Protein AF-A0A0B4G032-F1 (afdb_monomer)

Radius of gyration: 23.99 Å; Cα contacts (8 Å, |Δi|>4): 199; chains: 1; bounding box: 41×70×70 Å

pLDDT: mean 85.37, std 17.45, range [33.66, 98.62]

Nearest PDB structures (foldseek):
  6yxh-assembly1_A  TM=8.061E-01  e=1.469E-07  Homo sapiens
  8k12-assembly1_B  TM=4.268E-01  e=3.923E-01  Homo sapiens
  2rld-assembly1_E  TM=4.613E-01  e=2.415E+00  Bacteroides thetaiotaomicron VPI-5482
  8f6r-assembly1_A  TM=4.259E-01  e=5.542E+00  synthetic construct

Foldseek 3Di:
DDDDDDPPPPDDVVVVVVVVPPVLDQAPLHDAPAQWDFPAQAQPPHSQFGRPVQLVVLVVLLVVLVVCVVPHDDDPLSPQQSVLSNQLSVLRSQCRRRNYHVSVLSNLLSLLSNLLSLLLCLVCPVHDPVVSVVSNVVSVVVSVVLSVCCVVVVDPVSSVVVSVVSVVSSLVSVLVCLVVPPPDPVVSVVVNVVSVVVVVVVVDGDIDGDD

InterPro domains:
  IPR008901 Alkaline ceramidase [PF05875] (30-203)
  IPR008901 Alkaline ceramidase [PTHR46187] (23-203)

Solvent-accessible surface area (backbone atoms only — not comparable to full-atom values): 11740 Å² total; per-residue (Å²): 137,84,87,80,82,79,79,76,77,80,73,54,70,70,57,56,59,55,71,70,51,70,71,74,61,73,54,65,74,51,77,71,60,30,76,59,41,67,88,65,64,73,38,72,89,38,43,75,29,29,25,57,66,60,20,55,56,22,43,49,38,29,54,52,17,52,51,49,64,75,75,42,82,92,40,73,77,52,49,54,52,29,53,25,36,26,47,28,12,51,26,36,21,51,12,33,27,42,35,32,43,72,33,41,54,44,19,60,50,28,51,49,68,34,45,50,62,52,38,46,52,64,74,35,59,98,51,55,69,69,55,41,51,51,50,45,54,52,51,50,53,50,49,53,53,53,52,51,49,29,72,73,66,72,41,62,66,59,51,55,52,54,52,51,50,48,52,50,52,41,52,58,47,50,66,63,44,44,76,78,74,38,84,52,68,65,61,38,50,52,52,51,51,52,54,49,53,58,55,60,60,69,78,66,74,78,80,42,75,43,133

Secondary structure (DSSP, 8-state):
------------HHHHHHHS----PPPSS-S--SSEE-SSPTTSSBTTBSSHHHHHHHHHHHHHHHHHHHHS---HHHHHHHHHHHHHHHHHHHHHHH--HHHHHHHHHHHHHHHHHHHHHHHSTT--HHHHHHHHHHHHHHHHHHHHHHHHHT-HHHHHHHHHHHHHHHHHHHHHHHHHH---HHHHHHHHHHHHHHHHHHT----EE--

Structure (mmCIF, N/CA/C/O backbone):
data_AF-A0A0B4G032-F1
#
_entry.id   AF-A0A0B4G032-F1
#
loop_
_atom_site.group_PDB
_atom_site.id
_atom_site.type_symbol
_atom_site.label_atom_id
_atom_site.label_alt_id
_atom_site.label_comp_id
_atom_site.label_asym_id
_atom_site.label_entity_id
_atom_site.label_seq_id
_atom_site.pdbx_PDB_ins_code
_atom_site.Cartn_x
_atom_site.Cartn_y
_atom_site.Cartn_z
_atom_site.occupancy
_atom_site.B_iso_or_equiv
_atom_site.auth_seq_id
_atom_site.auth_comp_id
_atom_site.auth_asym_id
_atom_site.auth_atom_id
_atom_site.pdbx_PDB_model_num
ATOM 1 N N . MET A 1 1 ? 17.870 55.997 -42.911 1.00 35.22 1 MET A N 1
ATOM 2 C CA . MET A 1 1 ? 18.150 55.330 -41.622 1.00 35.22 1 MET A CA 1
ATOM 3 C C . MET A 1 1 ? 17.707 53.868 -41.698 1.00 35.22 1 MET A C 1
ATOM 5 O O . MET A 1 1 ? 16.531 53.618 -41.901 1.00 35.22 1 MET A O 1
ATOM 9 N N . LEU A 1 2 ? 18.689 52.961 -41.604 1.00 33.66 2 LEU A N 1
ATOM 10 C CA . LEU A 1 2 ? 18.664 51.544 -41.184 1.00 33.66 2 LEU A CA 1
ATOM 11 C C . LEU A 1 2 ? 17.697 50.524 -41.837 1.00 33.66 2 LEU A C 1
ATOM 13 O O . LEU A 1 2 ? 16.593 50.276 -41.367 1.00 33.66 2 LEU A O 1
ATOM 17 N N . ARG A 1 3 ? 18.232 49.791 -42.831 1.00 34.97 3 ARG A N 1
ATOM 18 C CA . ARG A 1 3 ? 17.862 48.397 -43.149 1.00 34.97 3 ARG A CA 1
ATOM 19 C C . ARG A 1 3 ? 18.433 47.472 -42.066 1.00 34.97 3 ARG A C 1
ATOM 21 O O . ARG A 1 3 ? 19.649 47.370 -41.939 1.00 34.97 3 ARG A O 1
ATOM 28 N N . LEU A 1 4 ? 17.579 46.766 -41.329 1.00 36.25 4 LEU A N 1
ATOM 29 C CA . LEU A 1 4 ? 17.981 45.666 -40.447 1.00 36.25 4 LEU A CA 1
ATOM 30 C C . LEU A 1 4 ? 17.999 44.357 -41.250 1.00 36.25 4 LEU A C 1
ATOM 32 O O . LEU A 1 4 ? 16.956 43.785 -41.565 1.00 36.25 4 LEU A O 1
ATOM 36 N N . HIS A 1 5 ? 19.199 43.892 -41.602 1.00 38.59 5 HIS A N 1
ATOM 37 C CA . HIS A 1 5 ? 19.422 42.549 -42.133 1.00 38.59 5 HIS A CA 1
ATOM 38 C C . HIS A 1 5 ? 19.152 41.523 -41.023 1.00 38.59 5 HIS A C 1
ATOM 40 O O . HIS A 1 5 ? 19.935 41.375 -40.088 1.00 38.59 5 HIS A O 1
ATOM 46 N N . ARG A 1 6 ? 18.040 40.789 -41.127 1.00 41.72 6 ARG A N 1
ATOM 47 C CA . ARG A 1 6 ? 17.837 39.557 -40.358 1.00 41.72 6 ARG A CA 1
ATOM 48 C C . ARG A 1 6 ? 18.750 38.491 -40.963 1.00 41.72 6 ARG A C 1
ATOM 50 O O . ARG A 1 6 ? 18.413 37.888 -41.979 1.00 41.72 6 ARG A O 1
ATOM 57 N N . HIS A 1 7 ? 19.912 38.275 -40.354 1.00 36.16 7 HIS A N 1
ATOM 58 C CA . HIS A 1 7 ? 20.686 37.057 -40.566 1.00 36.16 7 HIS A CA 1
ATOM 59 C C . HIS A 1 7 ? 19.817 35.873 -40.124 1.00 36.16 7 HIS A C 1
ATOM 61 O O . HIS A 1 7 ? 19.704 35.578 -38.936 1.00 36.16 7 HIS A O 1
ATOM 67 N N . GLN A 1 8 ? 19.169 35.198 -41.074 1.00 40.81 8 GLN A N 1
ATOM 68 C CA . GLN A 1 8 ? 18.758 33.821 -40.846 1.00 40.81 8 GLN A CA 1
ATOM 69 C C . GLN A 1 8 ? 20.032 32.988 -40.798 1.00 40.81 8 GLN A C 1
ATOM 71 O O . GLN A 1 8 ? 20.631 32.668 -41.824 1.00 40.81 8 GLN A O 1
ATOM 76 N N . ILE A 1 9 ? 20.465 32.671 -39.583 1.00 42.19 9 ILE A N 1
ATOM 77 C CA . ILE A 1 9 ? 21.414 31.593 -39.347 1.00 42.19 9 ILE A CA 1
ATOM 78 C C . ILE A 1 9 ? 20.714 30.326 -39.851 1.00 42.19 9 ILE A C 1
ATOM 80 O O . ILE A 1 9 ? 19.807 29.810 -39.199 1.00 42.19 9 ILE A O 1
ATOM 84 N N . ARG A 1 10 ? 21.082 29.856 -41.050 1.00 43.66 10 ARG A N 1
ATOM 85 C CA . ARG A 1 10 ? 20.773 28.493 -41.499 1.00 43.66 10 ARG A CA 1
ATOM 86 C C . ARG A 1 10 ? 21.493 27.551 -40.544 1.00 43.66 10 ARG A C 1
ATOM 88 O O . ARG A 1 10 ? 22.667 27.245 -40.731 1.00 43.66 10 ARG A O 1
ATOM 95 N N . LEU A 1 11 ? 20.802 27.141 -39.487 1.00 48.47 11 LEU A N 1
ATOM 96 C CA . LEU A 1 11 ? 21.247 26.039 -38.652 1.00 48.47 11 LEU A CA 1
ATOM 97 C C . LEU A 1 11 ? 21.266 24.782 -39.525 1.00 48.47 11 LEU A C 1
ATOM 99 O O . LEU A 1 11 ? 20.288 24.451 -40.194 1.00 48.47 11 LEU A O 1
ATOM 103 N N . ASN A 1 12 ? 22.425 24.134 -39.562 1.00 41.34 12 ASN A N 1
ATOM 104 C CA . ASN A 1 12 ? 22.662 22.904 -40.300 1.00 41.34 12 ASN A CA 1
ATOM 105 C C . ASN A 1 12 ? 21.672 21.825 -39.802 1.00 41.34 12 ASN A C 1
ATOM 107 O O . ASN A 1 12 ? 21.627 21.594 -38.590 1.00 41.34 12 ASN A O 1
ATOM 111 N N . PRO A 1 13 ? 20.884 21.150 -40.662 1.00 53.31 13 PRO A N 1
ATOM 112 C CA . PRO A 1 13 ? 19.926 20.132 -40.213 1.00 53.31 13 PRO A CA 1
ATOM 113 C C . PRO A 1 13 ? 20.583 18.974 -39.439 1.00 53.31 13 PRO A C 1
ATOM 115 O O . PRO A 1 13 ? 19.953 18.343 -38.595 1.00 53.31 13 PRO A O 1
ATOM 118 N N . SER A 1 14 ? 21.881 18.743 -39.649 1.00 49.84 14 SER A N 1
ATOM 119 C CA . SER A 1 14 ? 22.690 17.792 -38.880 1.00 49.84 14 SER A CA 1
ATOM 120 C C . SER A 1 14 ? 22.934 18.208 -37.421 1.00 49.84 14 SER A C 1
ATOM 122 O O . SER A 1 14 ? 23.085 17.341 -36.567 1.00 49.84 14 SER A O 1
ATOM 124 N N . LEU A 1 15 ? 22.915 19.505 -37.093 1.00 48.62 15 LEU A N 1
ATOM 125 C CA . LEU A 1 15 ? 22.989 19.998 -35.709 1.00 48.62 15 LEU A CA 1
ATOM 126 C C . LEU A 1 15 ? 21.636 19.900 -34.991 1.00 48.62 15 LEU A C 1
ATOM 128 O O . LEU A 1 15 ? 21.606 19.694 -33.780 1.00 48.62 15 LEU A O 1
ATOM 132 N N . HIS A 1 16 ? 20.522 19.977 -35.727 1.00 46.19 16 HIS A N 1
ATOM 133 C CA . HIS A 1 16 ? 19.186 19.758 -35.163 1.00 46.19 16 HIS A CA 1
ATOM 134 C C . HIS A 1 16 ? 18.973 18.282 -34.785 1.00 46.19 16 HIS A C 1
ATOM 136 O O . HIS A 1 16 ? 18.473 17.985 -33.702 1.00 46.19 16 HIS A O 1
ATOM 142 N N . ASN A 1 17 ? 19.482 17.362 -35.610 1.00 45.31 17 ASN A N 1
ATOM 143 C CA . ASN A 1 17 ? 19.452 15.928 -35.314 1.00 45.31 17 ASN A CA 1
ATOM 144 C C . ASN A 1 17 ? 20.413 15.515 -34.184 1.00 45.31 17 ASN A C 1
ATOM 146 O O . ASN A 1 17 ? 20.147 14.530 -33.502 1.00 45.31 17 ASN A O 1
ATOM 150 N N . SER A 1 18 ? 21.492 16.266 -33.941 1.00 47.12 18 SER A N 1
ATOM 151 C CA . SER A 1 18 ? 22.403 16.002 -32.815 1.00 47.12 18 SER A CA 1
ATOM 152 C C . SER A 1 18 ? 21.931 16.613 -31.490 1.00 47.12 18 SER A C 1
ATOM 154 O O . SER A 1 18 ? 22.205 16.044 -30.440 1.00 47.12 18 SER A O 1
ATOM 156 N N . ALA A 1 19 ? 21.187 17.727 -31.510 1.00 44.25 19 ALA A N 1
ATOM 157 C CA . ALA A 1 19 ? 20.655 18.356 -30.293 1.00 44.25 19 ALA A CA 1
ATOM 158 C C . ALA A 1 19 ? 19.386 17.667 -29.749 1.00 44.25 19 ALA A C 1
ATOM 160 O O . ALA A 1 19 ? 19.106 17.756 -28.557 1.00 44.25 19 ALA A O 1
ATOM 161 N N . MET A 1 20 ? 18.642 16.952 -30.601 1.00 43.09 20 MET A N 1
ATOM 162 C CA . MET A 1 20 ? 17.507 16.107 -30.193 1.00 43.09 20 MET A CA 1
ATOM 163 C C . MET A 1 20 ? 17.866 14.629 -30.015 1.00 43.09 20 MET A C 1
ATOM 165 O O . MET A 1 20 ? 17.003 13.823 -29.682 1.00 43.09 20 MET A O 1
ATOM 169 N N . ASN A 1 21 ? 19.140 14.271 -30.171 1.00 43.06 21 ASN A N 1
ATOM 170 C CA . ASN A 1 21 ? 19.658 12.983 -29.738 1.00 43.06 21 ASN A CA 1
ATOM 171 C C . ASN A 1 21 ? 20.303 13.140 -28.356 1.00 43.06 21 ASN A C 1
ATOM 173 O O . ASN A 1 21 ? 21.459 12.777 -28.144 1.00 43.06 21 ASN A O 1
ATOM 177 N N . VAL A 1 22 ? 19.543 13.666 -27.382 1.00 51.84 22 VAL A N 1
ATOM 178 C CA . VAL A 1 22 ? 19.726 13.171 -26.014 1.00 51.84 22 VAL A CA 1
ATOM 179 C C . VAL A 1 22 ? 19.357 11.709 -26.132 1.00 51.84 22 VAL A C 1
ATOM 181 O O . VAL A 1 22 ? 18.182 11.356 -26.188 1.00 51.84 22 VAL A O 1
ATOM 184 N N . GLN A 1 23 ? 20.375 10.886 -26.332 1.00 51.81 23 GLN A N 1
ATOM 185 C CA . GLN A 1 23 ? 20.264 9.461 -26.528 1.00 51.81 23 GLN A CA 1
ATOM 186 C C . GLN A 1 23 ? 19.626 8.920 -25.248 1.00 51.81 23 GLN A C 1
ATOM 188 O O . GLN A 1 23 ? 20.340 8.631 -24.289 1.00 51.81 23 GLN A O 1
ATOM 193 N N . ARG A 1 24 ? 18.280 8.891 -25.178 1.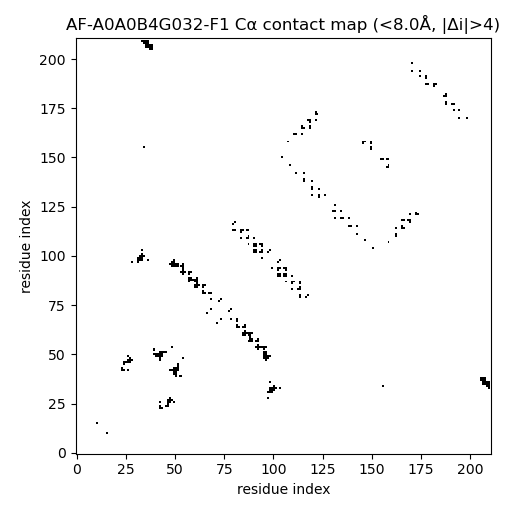00 63.09 24 ARG A N 1
ATOM 194 C CA . ARG A 1 24 ? 17.539 8.311 -24.053 1.00 63.09 24 ARG A CA 1
ATOM 195 C C . ARG A 1 24 ? 18.091 6.910 -23.940 1.00 63.09 24 ARG A C 1
ATOM 197 O O . ARG A 1 24 ? 17.910 6.086 -24.840 1.00 63.09 24 ARG A O 1
ATOM 204 N N . ALA A 1 25 ? 18.892 6.702 -22.903 1.00 70.06 25 ALA A N 1
ATOM 205 C CA . ALA A 1 25 ? 19.606 5.461 -22.728 1.00 70.06 25 ALA A CA 1
ATOM 206 C C . ALA A 1 25 ? 18.577 4.333 -22.786 1.00 70.06 25 ALA A C 1
ATOM 208 O O . ALA A 1 25 ? 17.523 4.421 -22.157 1.00 70.06 25 ALA A O 1
ATOM 209 N N . LYS A 1 26 ? 18.860 3.302 -23.589 1.00 87.31 26 LYS A N 1
ATOM 210 C CA . LYS A 1 26 ? 17.914 2.208 -23.821 1.00 87.31 26 LYS A CA 1
ATOM 211 C C . LYS A 1 26 ? 17.393 1.679 -22.470 1.00 87.31 26 LYS A C 1
ATOM 213 O O . LYS A 1 26 ? 18.238 1.272 -21.655 1.00 87.31 26 LYS A O 1
ATOM 218 N N . PRO A 1 27 ? 16.063 1.644 -22.248 1.00 92.00 27 PRO A N 1
ATOM 219 C CA . PRO A 1 27 ? 15.459 1.134 -21.020 1.00 92.00 27 PRO A CA 1
ATOM 220 C C . PRO A 1 27 ? 16.061 -0.206 -20.608 1.00 92.00 27 PRO A C 1
ATOM 222 O O . PRO A 1 27 ? 16.141 -1.121 -21.432 1.00 92.00 27 PRO A O 1
ATOM 225 N N . PHE A 1 28 ? 16.514 -0.327 -19.358 1.00 95.06 28 PHE A N 1
ATOM 226 C CA . PHE A 1 28 ? 17.103 -1.573 -18.864 1.00 95.06 28 PHE A CA 1
ATOM 227 C C . PHE A 1 28 ? 16.067 -2.701 -18.812 1.00 95.06 28 PHE A C 1
ATOM 229 O O . PHE A 1 28 ? 16.343 -3.801 -19.282 1.00 95.06 28 PHE A O 1
ATOM 236 N N . TRP A 1 29 ? 14.854 -2.409 -18.333 1.00 94.12 29 TRP A N 1
ATOM 237 C CA . TRP A 1 29 ? 13.768 -3.389 -18.236 1.00 94.12 29 TRP A CA 1
ATOM 238 C C . TRP A 1 29 ? 12.973 -3.548 -19.540 1.00 94.12 29 TRP A C 1
ATOM 240 O O . TRP A 1 29 ? 12.026 -4.326 -19.593 1.00 94.12 29 TRP A O 1
ATOM 250 N N . GLY A 1 30 ? 13.342 -2.844 -20.612 1.00 92.38 30 GLY A N 1
ATOM 251 C CA . GLY A 1 30 ? 12.579 -2.810 -21.862 1.00 92.38 30 GLY A CA 1
ATOM 252 C C . GLY A 1 30 ? 11.327 -1.930 -21.780 1.00 92.38 30 GLY A C 1
ATOM 253 O O . GLY A 1 30 ? 11.184 -1.129 -20.859 1.00 92.38 30 GLY A O 1
ATOM 254 N N . ALA A 1 31 ? 10.433 -2.068 -22.762 1.00 90.69 31 ALA A N 1
ATOM 255 C CA . ALA A 1 31 ? 9.201 -1.279 -22.837 1.00 90.69 31 ALA A CA 1
ATOM 256 C C . ALA A 1 31 ? 8.246 -1.600 -21.667 1.00 90.69 31 ALA A C 1
ATOM 258 O O . ALA A 1 31 ? 8.189 -2.769 -21.267 1.00 90.69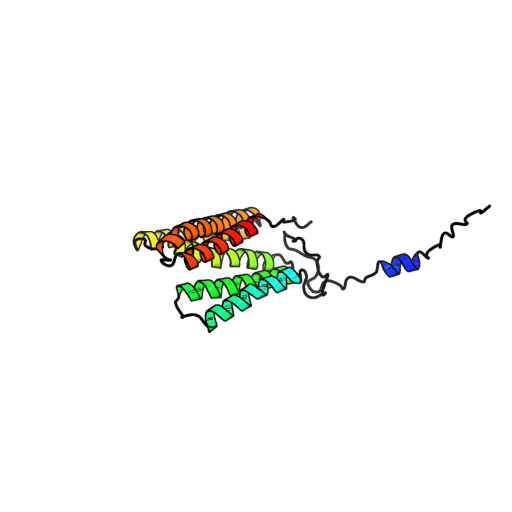 31 ALA A O 1
ATOM 259 N N . PRO A 1 32 ? 7.515 -0.616 -21.114 1.00 91.12 32 PRO A N 1
ATOM 260 C CA . PRO A 1 32 ? 6.477 -0.858 -20.114 1.00 91.12 32 PRO A CA 1
ATOM 261 C C . PRO A 1 32 ? 5.457 -1.897 -20.589 1.00 91.12 32 PRO A C 1
ATOM 263 O O . PRO A 1 32 ? 5.136 -1.963 -21.774 1.00 91.12 32 PRO A O 1
ATOM 266 N N . THR A 1 33 ? 4.978 -2.726 -19.665 1.00 91.69 33 THR A N 1
ATOM 267 C CA . THR A 1 33 ? 3.871 -3.669 -19.915 1.00 91.69 33 THR A CA 1
ATOM 268 C C . THR A 1 33 ? 2.762 -3.555 -18.872 1.00 91.69 33 THR A C 1
ATOM 270 O O . THR A 1 33 ? 1.863 -4.387 -18.855 1.00 91.69 33 THR A O 1
ATOM 273 N N . SER A 1 34 ? 2.855 -2.585 -17.961 1.00 88.19 34 SER A N 1
ATOM 274 C CA . SER A 1 34 ? 1.804 -2.259 -17.002 1.00 88.19 34 SER A CA 1
ATOM 275 C C . SER A 1 34 ? 0.628 -1.559 -17.679 1.00 88.19 34 SER A C 1
ATOM 277 O O . SER A 1 34 ? 0.801 -0.831 -18.655 1.00 88.19 34 SER A O 1
ATOM 279 N N . ASN A 1 35 ? -0.562 -1.731 -17.109 1.00 80.94 35 ASN A N 1
ATOM 280 C CA . ASN A 1 35 ? -1.797 -1.101 -17.590 1.00 80.94 35 ASN A CA 1
ATOM 281 C C . ASN A 1 35 ? -1.870 0.393 -17.213 1.00 80.94 35 ASN A C 1
ATOM 283 O O . ASN A 1 35 ? -2.699 1.148 -17.728 1.00 80.94 35 ASN A O 1
ATOM 287 N N . LEU A 1 36 ? -0.992 0.832 -16.309 1.00 78.12 36 LEU A N 1
ATOM 288 C CA . LEU A 1 36 ? -0.906 2.203 -15.829 1.00 78.12 36 LEU A CA 1
ATOM 289 C C . LEU A 1 36 ? 0.492 2.772 -16.018 1.00 78.12 36 LEU A C 1
ATOM 291 O O . LEU A 1 36 ? 1.497 2.064 -15.908 1.00 78.12 36 LEU A O 1
ATOM 295 N N . ASN A 1 37 ? 0.522 4.080 -16.252 1.00 77.88 37 ASN A N 1
ATOM 296 C CA . ASN A 1 37 ? 1.715 4.899 -16.137 1.00 77.88 37 ASN A CA 1
ATOM 297 C C . ASN A 1 37 ? 1.353 6.169 -15.345 1.00 77.88 37 ASN A C 1
ATOM 299 O O . ASN A 1 37 ? 0.270 6.737 -15.532 1.00 77.88 37 ASN A O 1
ATOM 303 N N . PHE A 1 38 ? 2.208 6.581 -14.410 1.00 75.75 38 PHE A N 1
ATOM 304 C CA . PHE A 1 38 ? 1.946 7.761 -13.597 1.00 75.75 38 PHE A CA 1
ATOM 305 C C . PHE A 1 38 ? 2.409 9.025 -14.332 1.00 75.75 38 PHE A C 1
ATOM 307 O O . PHE A 1 38 ? 2.633 9.059 -15.540 1.00 75.75 38 PHE A O 1
ATOM 314 N N . CYS A 1 39 ? 2.430 10.144 -13.611 1.00 80.75 39 CYS A N 1
ATOM 315 C CA . CYS A 1 39 ? 2.819 11.436 -14.165 1.00 80.75 39 CYS A CA 1
ATOM 316 C C . CYS A 1 39 ? 4.341 11.641 -14.233 1.00 80.75 39 CYS A C 1
ATOM 318 O O . CYS A 1 39 ? 4.759 12.695 -14.713 1.00 80.75 39 CYS A O 1
ATOM 320 N N . GLU A 1 40 ? 5.150 10.707 -13.724 1.00 85.62 40 GLU A N 1
ATOM 321 C CA . GLU A 1 40 ? 6.609 10.793 -13.801 1.00 85.62 40 GLU A CA 1
ATOM 322 C C . GLU A 1 40 ? 7.093 10.349 -15.190 1.00 85.62 40 GLU A C 1
ATOM 324 O O . GLU A 1 40 ? 6.462 9.536 -15.852 1.00 85.62 40 GLU A O 1
ATOM 329 N N . GLU A 1 41 ? 8.183 10.939 -15.681 1.00 88.00 41 GLU A N 1
ATOM 330 C CA . GLU A 1 41 ? 8.709 10.623 -17.010 1.00 88.00 41 GLU A CA 1
ATOM 331 C C . GLU A 1 41 ? 9.663 9.414 -16.950 1.00 88.00 41 GLU A C 1
ATOM 333 O O . GLU A 1 41 ? 10.698 9.463 -16.277 1.00 88.00 41 GLU A O 1
ATOM 338 N N . ASP A 1 42 ? 9.336 8.343 -17.683 1.00 92.25 42 ASP A N 1
ATOM 339 C CA . ASP A 1 42 ? 10.094 7.088 -17.683 1.00 92.25 42 ASP A CA 1
ATOM 340 C C . ASP A 1 42 ? 11.586 7.274 -18.035 1.00 92.25 42 ASP A C 1
ATOM 342 O O . ASP A 1 42 ? 11.952 7.829 -19.078 1.00 92.25 42 ASP A O 1
ATOM 346 N N . TYR A 1 43 ? 12.461 6.703 -17.206 1.00 91.62 43 TYR A N 1
ATOM 347 C CA . TYR A 1 43 ? 13.919 6.648 -17.349 1.00 91.62 43 TYR A CA 1
ATOM 348 C C . TYR A 1 43 ? 14.603 8.021 -17.464 1.00 91.62 43 TYR A C 1
ATOM 350 O O . TYR A 1 43 ? 15.716 8.115 -17.991 1.00 91.62 43 TYR A O 1
ATOM 358 N N . LEU A 1 44 ? 13.971 9.084 -16.947 1.00 91.94 44 LEU A N 1
ATOM 359 C CA . LEU A 1 44 ? 14.504 10.451 -16.993 1.00 91.94 44 LEU A CA 1
ATOM 360 C C . LEU A 1 44 ? 15.828 10.602 -16.229 1.00 91.94 44 LEU A C 1
ATOM 362 O O . LEU A 1 44 ? 16.751 11.260 -16.705 1.00 91.94 44 LEU A O 1
ATOM 366 N N . VAL A 1 45 ? 15.926 9.998 -15.040 1.00 93.12 45 VAL A N 1
ATOM 367 C CA . VAL A 1 45 ? 17.098 10.135 -14.153 1.00 93.12 45 VAL A CA 1
ATOM 368 C C . VAL A 1 45 ? 18.159 9.070 -14.440 1.00 93.12 45 VAL A C 1
ATOM 370 O O . VAL A 1 45 ? 19.357 9.345 -14.398 1.00 93.12 45 VAL A O 1
ATOM 373 N N . THR A 1 46 ? 17.742 7.831 -14.705 1.00 93.38 46 THR A N 1
ATOM 374 C CA . THR A 1 46 ? 18.648 6.701 -14.937 1.00 93.38 46 THR A CA 1
ATOM 375 C C . THR A 1 46 ? 17.978 5.622 -15.775 1.00 93.38 46 THR A C 1
ATOM 377 O O . THR A 1 46 ? 16.778 5.402 -15.679 1.00 93.38 46 THR A O 1
ATOM 380 N N . ARG A 1 47 ? 18.766 4.873 -16.555 1.00 93.75 47 ARG A N 1
ATOM 381 C CA . ARG A 1 47 ? 18.257 3.777 -17.395 1.00 93.75 47 ARG A CA 1
ATOM 382 C C . ARG A 1 47 ? 17.784 2.540 -16.623 1.00 93.75 47 ARG A C 1
ATOM 384 O O . ARG A 1 47 ? 17.228 1.641 -17.246 1.00 93.75 47 ARG A O 1
ATOM 391 N N . TYR A 1 48 ? 18.072 2.451 -15.322 1.00 95.88 48 TYR A N 1
ATOM 392 C CA . TYR A 1 48 ? 17.790 1.273 -14.485 1.00 95.88 48 TYR A CA 1
ATOM 393 C C . TYR A 1 48 ? 16.478 1.367 -13.697 1.00 95.88 48 TYR A C 1
ATOM 395 O O . TYR A 1 48 ? 15.972 0.342 -13.247 1.00 95.88 48 TYR A O 1
ATOM 403 N N . ILE A 1 49 ? 15.949 2.578 -13.519 1.00 96.25 49 ILE A N 1
ATOM 404 C CA . ILE A 1 49 ? 14.751 2.863 -12.728 1.00 96.25 49 ILE A CA 1
ATOM 405 C C . ILE A 1 49 ? 13.831 3.688 -13.620 1.00 96.25 49 ILE A C 1
ATOM 407 O O . ILE A 1 49 ? 14.217 4.784 -14.022 1.00 96.25 49 ILE A O 1
ATOM 411 N N . ALA A 1 50 ? 12.661 3.141 -13.953 1.00 94.12 50 ALA A N 1
ATOM 412 C CA . ALA A 1 50 ? 11.711 3.805 -14.836 1.00 94.12 50 ALA A CA 1
ATOM 413 C C . ALA A 1 50 ? 11.166 5.095 -14.200 1.00 94.12 50 ALA A C 1
ATOM 415 O O . ALA A 1 50 ? 11.391 6.168 -14.741 1.00 94.12 50 ALA A O 1
ATOM 416 N N . GLU A 1 51 ? 10.567 5.030 -13.014 1.00 95.00 51 GLU A N 1
ATOM 417 C CA . GLU A 1 51 ? 10.083 6.210 -12.288 1.00 95.00 51 GLU A CA 1
ATOM 418 C C . GLU A 1 51 ? 10.906 6.402 -11.004 1.00 95.00 51 GLU A C 1
ATOM 420 O O . GLU A 1 51 ? 10.721 5.704 -10.000 1.00 95.00 51 GLU A O 1
ATOM 425 N N . PHE A 1 52 ? 11.895 7.297 -11.046 1.00 95.25 52 PHE A N 1
ATOM 426 C CA . PHE A 1 52 ? 12.905 7.447 -9.995 1.00 95.25 52 PHE A CA 1
ATOM 427 C C . PHE A 1 52 ? 12.324 7.984 -8.683 1.00 95.25 52 PHE A C 1
ATOM 429 O O . PHE A 1 52 ? 12.626 7.453 -7.612 1.00 95.25 52 PHE A O 1
ATOM 436 N N . ILE A 1 53 ? 11.488 9.019 -8.751 1.00 95.19 53 ILE A N 1
ATOM 437 C CA . ILE A 1 53 ? 10.873 9.655 -7.585 1.00 95.19 53 ILE A CA 1
ATOM 438 C C . ILE A 1 53 ? 9.813 8.738 -6.971 1.00 95.19 53 ILE A C 1
ATOM 440 O O . ILE A 1 53 ? 9.793 8.577 -5.746 1.00 95.19 53 ILE A O 1
ATOM 444 N N . ASN A 1 54 ? 8.990 8.069 -7.780 1.00 95.25 54 ASN A N 1
ATOM 445 C CA . ASN A 1 54 ? 8.017 7.088 -7.288 1.00 95.25 54 ASN A CA 1
ATOM 446 C C . ASN A 1 54 ? 8.706 5.874 -6.635 1.00 95.25 54 ASN A C 1
ATOM 448 O O . ASN A 1 54 ? 8.313 5.431 -5.552 1.00 95.25 54 ASN A O 1
ATOM 452 N N . THR A 1 55 ? 9.813 5.393 -7.211 1.00 96.69 55 THR A N 1
ATOM 453 C CA . THR A 1 55 ? 10.618 4.318 -6.605 1.00 96.69 55 THR A CA 1
ATOM 454 C C . THR A 1 55 ? 11.228 4.761 -5.272 1.00 96.69 55 THR A C 1
ATOM 456 O O . THR A 1 55 ? 11.106 4.062 -4.264 1.00 96.69 55 THR A O 1
ATOM 459 N N . LEU A 1 56 ? 11.865 5.937 -5.227 1.00 96.81 56 LEU A N 1
ATOM 460 C CA . LEU A 1 56 ? 12.514 6.445 -4.015 1.00 96.81 56 LEU A CA 1
ATOM 461 C C . LEU A 1 56 ? 11.505 6.730 -2.895 1.00 96.81 56 LEU A C 1
ATOM 463 O O . LEU A 1 56 ? 11.756 6.399 -1.736 1.00 96.81 56 LEU A O 1
ATOM 467 N N .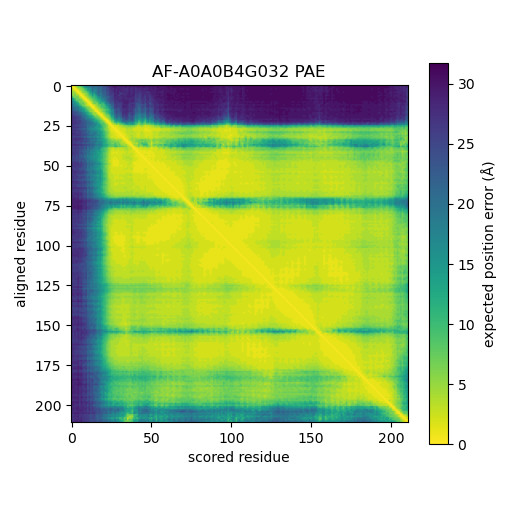 SER A 1 57 ? 10.359 7.321 -3.230 1.00 94.88 57 SER A N 1
ATOM 468 C CA . SER A 1 57 ? 9.296 7.588 -2.258 1.00 94.88 57 SER A CA 1
ATOM 469 C C . SER A 1 57 ? 8.699 6.297 -1.687 1.00 94.88 57 SER A C 1
ATOM 471 O O . SER A 1 57 ? 8.475 6.226 -0.480 1.00 94.88 57 SER A O 1
ATOM 473 N N . SER A 1 58 ? 8.565 5.237 -2.488 1.00 97.00 58 SER A N 1
ATOM 474 C CA . SER A 1 58 ? 8.144 3.909 -2.015 1.00 97.00 58 SER A CA 1
ATOM 475 C C . SER A 1 58 ? 9.120 3.302 -0.995 1.00 97.00 58 SER A C 1
ATOM 477 O O . SER A 1 58 ? 8.708 2.707 0.006 1.00 97.00 58 SER A O 1
ATOM 479 N N . LEU A 1 59 ? 10.431 3.519 -1.169 1.00 97.56 59 LEU A N 1
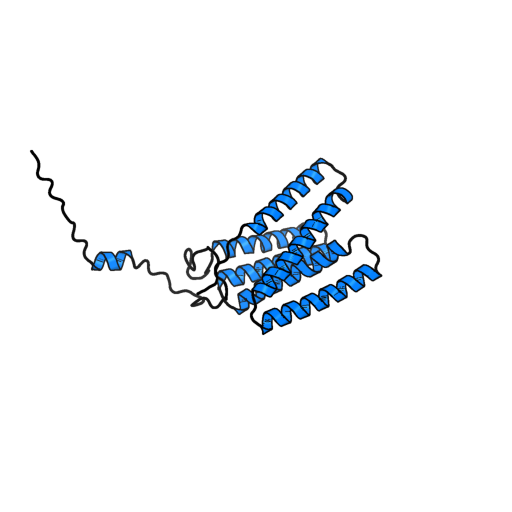ATOM 480 C CA . LEU A 1 59 ? 11.451 3.067 -0.211 1.00 97.56 59 LEU A CA 1
ATOM 481 C C . LEU A 1 59 ? 11.364 3.779 1.151 1.00 97.56 59 LEU A C 1
ATOM 483 O O . LEU A 1 59 ? 11.811 3.225 2.159 1.00 97.56 59 LEU A O 1
ATOM 487 N N . VAL A 1 60 ? 10.732 4.956 1.233 1.00 97.25 60 VAL A N 1
ATOM 488 C CA . VAL A 1 60 ? 10.461 5.618 2.521 1.00 97.25 60 VAL A CA 1
ATOM 489 C C . VAL A 1 60 ? 9.535 4.761 3.389 1.00 97.25 60 VAL A C 1
ATOM 491 O O . VAL A 1 60 ? 9.724 4.698 4.606 1.00 97.25 60 VAL A O 1
ATOM 494 N N . TYR A 1 61 ? 8.579 4.039 2.793 1.00 96.94 61 TYR A N 1
ATOM 495 C CA . TYR A 1 61 ? 7.694 3.125 3.527 1.00 96.94 61 TYR A CA 1
ATOM 496 C C . TYR A 1 61 ? 8.480 1.968 4.146 1.00 96.94 61 TYR A C 1
ATOM 498 O O . TYR A 1 61 ? 8.258 1.614 5.307 1.00 96.94 61 TYR A O 1
ATOM 506 N N . VAL A 1 62 ? 9.453 1.435 3.400 1.00 98.06 62 VAL A N 1
ATOM 507 C CA . VAL A 1 62 ? 10.372 0.391 3.870 1.00 98.06 62 VAL A CA 1
ATOM 508 C C . VAL A 1 62 ? 11.199 0.900 5.047 1.00 98.06 62 VAL A C 1
ATOM 510 O O . VAL A 1 62 ? 11.207 0.277 6.110 1.00 98.06 62 VAL A O 1
ATOM 513 N N . ALA A 1 63 ? 11.840 2.062 4.894 1.00 97.81 63 ALA A N 1
ATOM 514 C CA . ALA A 1 63 ? 12.651 2.667 5.946 1.00 97.81 63 ALA A CA 1
ATOM 515 C C . ALA A 1 63 ? 11.830 2.927 7.221 1.00 97.81 63 ALA A C 1
ATOM 517 O O . ALA A 1 63 ? 12.255 2.565 8.321 1.00 97.81 63 ALA A O 1
ATOM 518 N N . TYR A 1 64 ? 10.624 3.487 7.081 1.00 96.12 64 TYR A N 1
ATOM 519 C CA . TYR A 1 64 ? 9.733 3.746 8.210 1.00 96.12 64 TYR A CA 1
ATOM 520 C C . TYR A 1 64 ? 9.260 2.455 8.891 1.00 96.12 64 TYR A C 1
ATOM 522 O O . TYR A 1 64 ? 9.220 2.376 10.122 1.00 96.12 64 TYR A O 1
ATOM 530 N N . GLY A 1 65 ? 8.941 1.417 8.115 1.00 96.25 65 GLY A N 1
ATOM 531 C CA . GLY A 1 65 ? 8.564 0.112 8.647 1.00 96.25 65 GLY A CA 1
ATOM 532 C C . GLY A 1 65 ? 9.694 -0.554 9.435 1.00 96.25 65 GLY A C 1
ATOM 533 O O . GLY A 1 65 ? 9.470 -1.014 10.556 1.00 96.25 65 GLY A O 1
ATOM 534 N N . ILE A 1 66 ? 10.922 -0.537 8.904 1.00 96.56 66 ILE A N 1
ATOM 535 C CA . ILE A 1 66 ? 12.115 -1.053 9.595 1.00 96.56 66 ILE A CA 1
ATOM 536 C C . ILE A 1 66 ? 12.353 -0.277 10.891 1.00 96.56 66 ILE A C 1
ATOM 538 O O . ILE A 1 66 ? 12.527 -0.882 11.950 1.00 96.56 66 ILE A O 1
ATOM 542 N N . TYR A 1 67 ? 12.299 1.056 10.829 1.00 95.75 67 TYR A N 1
ATOM 543 C CA . TYR A 1 67 ? 12.444 1.909 12.005 1.00 95.75 67 TYR A CA 1
ATOM 544 C C . TYR A 1 67 ? 11.419 1.555 13.093 1.00 95.75 67 TYR A C 1
ATOM 546 O O . TYR A 1 67 ? 11.791 1.384 14.258 1.00 95.75 67 TYR A O 1
ATOM 554 N N . GLY A 1 68 ? 10.149 1.377 12.712 1.00 93.56 68 GLY A N 1
ATOM 555 C CA . GLY A 1 68 ? 9.065 0.993 13.614 1.00 93.56 68 GLY A CA 1
ATOM 556 C C . GLY A 1 68 ? 9.240 -0.389 14.249 1.00 93.56 68 GLY A C 1
ATOM 557 O O . GLY A 1 68 ? 8.900 -0.570 15.419 1.00 93.56 68 GLY A O 1
ATOM 558 N N . LEU A 1 69 ? 9.809 -1.355 13.521 1.00 93.62 69 LEU A N 1
ATOM 559 C CA . LEU A 1 69 ? 10.138 -2.680 14.060 1.00 93.62 69 LEU A CA 1
ATOM 560 C C . LEU A 1 69 ? 11.351 -2.659 14.995 1.00 93.62 69 LEU A C 1
ATOM 562 O O . LEU A 1 69 ? 11.367 -3.408 15.971 1.00 93.62 69 LEU A O 1
ATOM 566 N N . ALA A 1 70 ? 12.342 -1.813 14.713 1.00 93.75 70 ALA A N 1
ATOM 567 C CA . ALA A 1 70 ? 13.559 -1.698 15.513 1.00 93.75 70 ALA A CA 1
ATOM 568 C C . ALA A 1 70 ? 13.328 -0.970 16.850 1.00 93.75 70 ALA A C 1
ATOM 570 O O . ALA A 1 70 ? 13.897 -1.362 17.865 1.00 93.75 70 ALA A O 1
ATOM 571 N N . HIS A 1 71 ? 12.468 0.055 16.865 1.00 90.62 71 HIS A N 1
ATOM 572 C CA . HIS A 1 71 ? 12.254 0.919 18.038 1.00 90.62 71 HIS A CA 1
ATOM 573 C C . HIS A 1 71 ? 10.897 0.705 18.728 1.00 90.62 71 HIS A C 1
ATOM 575 O O . HIS A 1 71 ? 10.618 1.284 19.779 1.00 90.62 71 HIS A O 1
ATOM 581 N N . GLY A 1 72 ? 10.017 -0.111 18.148 1.00 79.94 72 GLY A N 1
ATOM 582 C CA . GLY A 1 72 ? 8.679 -0.361 18.667 1.00 79.94 72 GLY A CA 1
ATOM 583 C C . GLY A 1 72 ? 8.604 -1.548 19.626 1.00 79.94 72 GLY A C 1
ATOM 584 O O . GLY A 1 72 ? 9.304 -2.549 19.498 1.00 79.94 72 GLY A O 1
ATOM 585 N N . ARG A 1 73 ? 7.643 -1.500 20.557 1.00 80.12 73 ARG A N 1
ATOM 586 C CA . ARG A 1 73 ? 7.243 -2.701 21.309 1.00 80.12 73 ARG A CA 1
ATOM 587 C C . ARG A 1 73 ? 6.712 -3.761 20.344 1.00 80.12 73 ARG A C 1
ATOM 589 O O . ARG A 1 73 ? 5.734 -3.509 19.632 1.00 80.12 73 ARG A O 1
ATOM 596 N N . ARG A 1 74 ? 7.301 -4.957 20.397 1.00 76.19 74 ARG A N 1
ATOM 597 C CA . ARG A 1 74 ? 6.850 -6.139 19.658 1.00 76.19 74 ARG A CA 1
ATOM 598 C C . ARG A 1 74 ? 5.488 -6.599 20.182 1.00 76.19 74 ARG A C 1
ATOM 600 O O . ARG A 1 74 ? 5.375 -7.214 21.233 1.00 76.19 74 ARG A O 1
ATOM 607 N N . ASN A 1 75 ? 4.443 -6.259 19.441 1.00 83.56 75 ASN A N 1
ATOM 608 C CA . ASN A 1 75 ? 3.088 -6.782 19.592 1.00 83.56 75 ASN A CA 1
ATOM 609 C C . ASN A 1 75 ? 2.679 -7.300 18.209 1.00 83.56 75 ASN A C 1
ATOM 611 O O . ASN A 1 75 ? 2.924 -6.600 17.225 1.00 83.56 75 ASN A O 1
ATOM 615 N N . GLY A 1 76 ? 2.058 -8.481 18.123 1.00 80.38 76 GLY A N 1
ATOM 616 C CA . GLY A 1 76 ? 1.660 -9.089 16.846 1.00 80.38 76 GLY A CA 1
ATOM 617 C C . GLY A 1 76 ? 0.874 -8.131 15.946 1.00 80.38 76 GLY A C 1
ATOM 618 O O . GLY A 1 76 ? 1.140 -8.028 14.756 1.00 80.38 76 GLY A O 1
ATOM 619 N N . SER A 1 77 ? 0.007 -7.307 16.535 1.00 81.88 77 SER A N 1
ATOM 620 C CA . SER A 1 77 ? -0.770 -6.313 15.789 1.00 81.88 77 SER A CA 1
ATOM 621 C C . SER A 1 77 ? 0.068 -5.178 15.181 1.00 81.88 77 SER A C 1
ATOM 623 O O . SER A 1 77 ? -0.322 -4.615 14.165 1.00 81.88 77 SER A O 1
ATOM 625 N N . ARG A 1 78 ? 1.204 -4.813 15.793 1.00 85.06 78 ARG A N 1
ATOM 626 C CA . ARG A 1 78 ? 2.151 -3.822 15.248 1.00 85.06 78 ARG A CA 1
ATOM 627 C C . ARG A 1 78 ? 3.092 -4.458 14.233 1.00 85.06 78 ARG A C 1
ATOM 629 O O . ARG A 1 78 ? 3.413 -3.822 13.238 1.00 85.06 78 ARG A O 1
ATOM 636 N N . LEU A 1 79 ? 3.489 -5.708 14.476 1.00 90.75 79 LEU A N 1
ATOM 637 C CA . LEU A 1 79 ? 4.317 -6.483 13.557 1.00 90.75 79 LEU A CA 1
ATOM 638 C C . LEU A 1 79 ? 3.632 -6.602 12.193 1.00 90.75 79 LEU A C 1
ATOM 640 O O . LEU A 1 79 ? 4.233 -6.240 11.193 1.00 90.75 79 LEU A O 1
ATOM 644 N N . VAL A 1 80 ? 2.353 -6.995 12.168 1.00 91.56 80 VAL A N 1
ATOM 645 C CA . VAL A 1 80 ? 1.564 -7.090 10.927 1.00 91.56 80 VAL A CA 1
ATOM 646 C C . VAL A 1 80 ? 1.537 -5.756 10.175 1.00 91.56 80 VAL A C 1
ATOM 648 O O . VAL A 1 80 ? 1.775 -5.735 8.973 1.00 91.56 80 VAL A O 1
ATOM 651 N N . SER A 1 81 ? 1.307 -4.634 10.867 1.00 93.00 81 SER A N 1
ATOM 652 C CA . SER A 1 81 ? 1.247 -3.316 10.222 1.00 93.00 81 SER A CA 1
ATOM 653 C C . SER A 1 81 ? 2.586 -2.878 9.629 1.00 93.00 81 SER A C 1
ATOM 655 O O . SER A 1 81 ? 2.617 -2.417 8.494 1.00 93.00 81 SER A O 1
ATOM 657 N N . TYR A 1 82 ? 3.692 -3.024 10.365 1.00 95.50 82 TYR A N 1
ATOM 658 C CA . TYR A 1 82 ? 5.002 -2.601 9.865 1.00 95.50 82 TYR A CA 1
ATOM 659 C C . TYR A 1 82 ? 5.566 -3.554 8.808 1.00 95.50 82 TYR A C 1
ATOM 661 O O . TYR A 1 82 ? 6.129 -3.085 7.825 1.00 95.50 82 TYR A O 1
ATOM 669 N N . CYS A 1 83 ? 5.378 -4.870 8.953 1.00 96.50 83 CYS A N 1
ATOM 670 C CA . CYS A 1 83 ? 5.751 -5.831 7.915 1.00 96.50 83 CYS A CA 1
ATOM 671 C C . CYS A 1 83 ? 4.930 -5.624 6.640 1.00 96.50 83 CYS A C 1
ATOM 673 O O . CYS A 1 83 ? 5.500 -5.626 5.555 1.00 96.50 83 CYS A O 1
ATOM 675 N N . GLY A 1 84 ? 3.619 -5.393 6.759 1.00 96.75 84 GLY A N 1
ATOM 676 C CA . GLY A 1 84 ? 2.784 -5.076 5.604 1.00 96.75 84 GLY A CA 1
ATOM 677 C C . GLY A 1 84 ? 3.198 -3.762 4.937 1.00 96.75 84 GLY A C 1
ATOM 678 O O . GLY A 1 84 ? 3.254 -3.704 3.716 1.00 96.75 84 GLY A O 1
ATOM 679 N N . LEU A 1 85 ? 3.577 -2.736 5.710 1.00 97.00 85 LEU A N 1
ATOM 680 C CA . LEU A 1 85 ? 4.085 -1.473 5.161 1.00 97.00 85 LEU A CA 1
ATOM 681 C C . LEU A 1 85 ? 5.412 -1.646 4.407 1.00 97.00 85 LEU A C 1
ATOM 683 O O . LEU A 1 8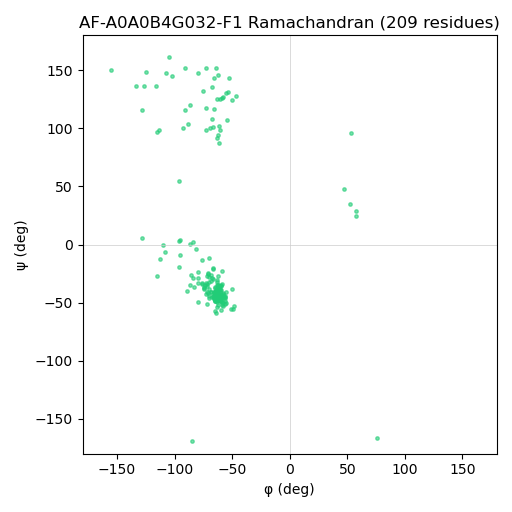5 ? 5.584 -1.066 3.338 1.00 97.00 85 LEU A O 1
ATOM 687 N N . ILE A 1 86 ? 6.329 -2.464 4.935 1.00 98.31 86 ILE A N 1
ATOM 688 C CA . ILE A 1 86 ? 7.556 -2.852 4.223 1.00 98.31 86 ILE A CA 1
ATOM 689 C C . ILE A 1 86 ? 7.199 -3.583 2.928 1.00 98.31 86 ILE A C 1
ATOM 691 O O . ILE A 1 86 ? 7.759 -3.264 1.886 1.00 98.31 86 ILE A O 1
ATOM 695 N N . GLY A 1 87 ? 6.257 -4.529 2.986 1.00 98.31 87 GLY A N 1
ATOM 696 C CA . GLY A 1 87 ? 5.785 -5.273 1.820 1.00 98.31 87 GLY A CA 1
ATOM 697 C C . GLY A 1 87 ? 5.270 -4.355 0.713 1.00 98.31 87 GLY A C 1
ATOM 698 O O . GLY A 1 87 ? 5.725 -4.479 -0.420 1.00 98.31 87 GLY A O 1
ATOM 699 N N . VAL A 1 88 ? 4.408 -3.392 1.059 1.00 98.19 88 VAL A N 1
ATOM 700 C CA . VAL A 1 88 ? 3.917 -2.368 0.121 1.00 98.19 88 VAL A CA 1
ATOM 701 C C . VAL A 1 88 ? 5.069 -1.550 -0.452 1.00 98.19 88 VAL A C 1
ATOM 703 O O . VAL A 1 88 ? 5.184 -1.426 -1.663 1.00 98.19 88 VAL A O 1
ATOM 706 N N . GLY A 1 89 ? 5.978 -1.050 0.389 1.00 98.25 89 GLY A N 1
ATOM 707 C CA . GLY A 1 89 ? 7.118 -0.261 -0.086 1.00 98.25 89 GLY A CA 1
ATOM 708 C C . GLY A 1 89 ? 8.034 -1.019 -1.053 1.00 98.25 89 GLY A C 1
ATOM 709 O O . GLY A 1 89 ? 8.487 -0.447 -2.039 1.00 98.25 89 GLY A O 1
ATOM 710 N N . VAL A 1 90 ? 8.287 -2.307 -0.804 1.00 98.62 90 VAL A N 1
ATOM 711 C CA . VAL A 1 90 ? 9.108 -3.153 -1.686 1.00 98.62 90 VAL A CA 1
ATOM 712 C C . VAL A 1 90 ? 8.393 -3.443 -3.004 1.00 98.62 90 VAL A C 1
ATOM 714 O O . VAL A 1 90 ? 9.014 -3.322 -4.059 1.00 98.62 90 VAL A O 1
ATOM 717 N N . CYS A 1 91 ? 7.111 -3.816 -2.962 1.00 98.44 91 CYS A N 1
ATOM 718 C CA . CYS A 1 91 ? 6.354 -4.133 -4.174 1.00 98.44 91 CYS A CA 1
ATOM 719 C C . CYS A 1 91 ? 6.162 -2.888 -5.047 1.00 98.44 91 CYS A C 1
ATOM 721 O O . CYS A 1 91 ? 6.439 -2.950 -6.243 1.00 98.44 91 CYS A O 1
ATOM 723 N N . SER A 1 92 ? 5.814 -1.752 -4.440 1.00 97.81 92 SER A N 1
ATOM 724 C CA . SER A 1 92 ? 5.644 -0.476 -5.138 1.00 97.81 92 SER A CA 1
ATOM 725 C C . SER A 1 92 ? 6.955 0.038 -5.733 1.00 97.81 92 SER A C 1
ATOM 727 O O . SER A 1 92 ? 7.009 0.386 -6.911 1.00 97.81 92 SER A O 1
ATOM 729 N N . ALA A 1 93 ? 8.070 -0.039 -4.992 1.00 98.06 93 ALA A N 1
ATOM 730 C CA . ALA A 1 93 ? 9.386 0.278 -5.549 1.00 98.06 93 ALA A CA 1
ATOM 731 C C . ALA A 1 93 ? 9.751 -0.651 -6.721 1.00 98.06 93 ALA A C 1
ATOM 733 O O . ALA A 1 93 ? 10.288 -0.198 -7.730 1.00 98.06 93 ALA A O 1
ATOM 734 N N . GLY A 1 94 ? 9.442 -1.947 -6.613 1.00 97.94 94 GLY A N 1
ATOM 735 C CA . GLY A 1 94 ? 9.636 -2.914 -7.692 1.00 97.94 94 GLY A CA 1
ATOM 736 C C . GLY A 1 94 ? 8.809 -2.587 -8.935 1.00 97.94 94 GLY A C 1
ATOM 737 O O . GLY A 1 94 ? 9.319 -2.669 -10.055 1.00 97.94 94 GLY A O 1
ATOM 738 N N . TYR A 1 95 ? 7.557 -2.181 -8.751 1.00 97.38 95 TYR A N 1
ATOM 739 C CA . TYR A 1 95 ? 6.682 -1.749 -9.830 1.00 97.38 95 TYR A CA 1
ATOM 740 C C . TYR A 1 95 ? 7.209 -0.488 -10.513 1.00 97.38 95 TYR A C 1
ATOM 742 O O . TYR A 1 95 ? 7.554 -0.554 -11.690 1.00 97.38 95 TYR A O 1
ATOM 750 N N . HIS A 1 96 ? 7.385 0.609 -9.781 1.00 97.06 96 HIS A N 1
ATOM 751 C CA . HIS A 1 96 ? 7.846 1.887 -10.333 1.00 97.06 96 HIS A CA 1
ATOM 752 C C . HIS A 1 96 ? 9.253 1.819 -10.949 1.00 97.06 96 HIS A C 1
ATOM 754 O O . HIS A 1 96 ? 9.568 2.543 -11.892 1.00 97.06 96 HIS A O 1
ATOM 760 N N . MET A 1 97 ? 10.105 0.902 -10.486 1.00 96.88 97 MET A N 1
ATOM 761 C CA . MET A 1 97 ? 11.411 0.665 -11.099 1.00 96.88 97 MET A CA 1
ATOM 762 C C . MET A 1 97 ? 11.306 -0.001 -12.478 1.00 96.88 97 MET A C 1
ATOM 764 O O . MET A 1 97 ? 12.163 0.242 -13.330 1.00 96.88 97 MET A O 1
ATOM 768 N N . THR A 1 98 ? 10.300 -0.854 -12.696 1.00 96.38 98 THR A N 1
ATOM 769 C CA . THR A 1 98 ? 10.258 -1.792 -13.832 1.00 96.38 98 THR A CA 1
ATOM 770 C C . THR A 1 98 ? 9.124 -1.536 -14.829 1.00 96.38 98 THR A C 1
ATOM 772 O O . THR A 1 98 ? 9.279 -1.889 -16.001 1.00 96.38 98 THR A O 1
ATOM 775 N N . LEU A 1 99 ? 8.010 -0.946 -14.379 1.00 94.75 99 LEU A N 1
ATOM 776 C CA . LEU A 1 99 ? 6.744 -0.759 -15.102 1.00 94.75 99 LEU A CA 1
ATOM 777 C C . LEU A 1 99 ? 6.266 -2.041 -15.799 1.00 94.75 99 LEU A C 1
ATOM 779 O O . LEU A 1 99 ? 5.950 -2.061 -16.993 1.00 94.75 99 LEU A O 1
ATOM 783 N N . LYS A 1 100 ? 6.286 -3.158 -15.062 1.00 94.94 100 LYS A N 1
ATOM 784 C CA . LYS A 1 100 ? 5.862 -4.467 -15.568 1.00 94.94 100 LYS A CA 1
ATOM 785 C C . LYS A 1 100 ? 4.545 -4.888 -14.971 1.00 94.94 100 LYS A C 1
ATOM 787 O O . LYS A 1 100 ? 4.275 -4.661 -13.801 1.00 94.94 100 LYS A O 1
ATOM 792 N N . TYR A 1 101 ? 3.794 -5.620 -15.778 1.00 92.31 101 TYR A N 1
ATOM 793 C CA . TYR A 1 101 ? 2.530 -6.209 -15.377 1.00 92.31 101 TYR A CA 1
ATOM 794 C C . TYR A 1 101 ? 2.611 -6.967 -14.040 1.00 92.31 101 TYR A C 1
ATOM 796 O O . TYR A 1 101 ? 1.923 -6.643 -13.083 1.00 92.31 101 TYR A O 1
ATOM 804 N N . HIS A 1 102 ? 3.517 -7.940 -13.917 1.00 93.75 102 HIS A N 1
ATOM 805 C CA . HIS A 1 102 ? 3.599 -8.746 -12.694 1.00 93.75 102 HIS A CA 1
ATOM 806 C C . HIS A 1 102 ? 4.059 -7.956 -11.462 1.00 93.75 102 HIS A C 1
ATOM 808 O O . HIS A 1 102 ? 3.671 -8.297 -10.346 1.00 93.75 102 HIS A O 1
ATOM 814 N N . THR A 1 103 ? 4.875 -6.912 -11.640 1.00 95.31 103 THR A N 1
ATOM 815 C CA . THR A 1 103 ? 5.268 -6.046 -10.524 1.00 95.31 103 THR A CA 1
ATOM 816 C C . THR A 1 103 ? 4.137 -5.093 -10.142 1.00 95.31 103 THR A C 1
ATOM 818 O O . THR A 1 103 ? 3.935 -4.899 -8.949 1.00 95.31 103 THR A O 1
ATOM 821 N N . GLN A 1 104 ? 3.335 -4.623 -11.105 1.00 94.75 104 GLN A N 1
ATOM 822 C CA . GLN A 1 104 ? 2.074 -3.916 -10.853 1.00 94.75 104 GLN A CA 1
ATOM 823 C C . GLN A 1 104 ? 1.115 -4.786 -10.026 1.00 94.75 104 GLN A C 1
ATOM 825 O O . GLN A 1 104 ? 0.708 -4.378 -8.943 1.00 94.75 104 GLN A O 1
ATOM 830 N N . MET A 1 105 ? 0.838 -6.023 -10.458 1.00 94.38 105 MET A N 1
ATOM 831 C CA . MET A 1 105 ? -0.046 -6.936 -9.717 1.00 94.38 105 MET A CA 1
ATOM 832 C C . MET A 1 105 ? 0.478 -7.228 -8.303 1.00 94.38 105 MET A C 1
ATOM 834 O O . MET A 1 105 ? -0.298 -7.360 -7.356 1.00 94.38 105 MET A O 1
ATOM 838 N N . SER A 1 106 ? 1.802 -7.323 -8.135 1.00 96.00 106 SER A N 1
ATOM 839 C CA . SER A 1 106 ? 2.423 -7.492 -6.818 1.00 96.00 106 SER A CA 1
ATOM 840 C C . SER A 1 106 ? 2.220 -6.269 -5.923 1.00 96.00 106 SER A C 1
ATOM 842 O O . SER A 1 106 ? 1.973 -6.436 -4.727 1.00 96.00 106 SER A O 1
ATOM 844 N N . ASP A 1 107 ? 2.331 -5.057 -6.470 1.00 96.56 107 ASP A N 1
ATOM 845 C CA . ASP A 1 107 ? 2.068 -3.817 -5.739 1.00 96.56 107 ASP A CA 1
ATOM 846 C C . ASP A 1 107 ? 0.603 -3.749 -5.292 1.00 96.56 107 ASP A C 1
ATOM 848 O O . ASP A 1 107 ? 0.317 -3.705 -4.091 1.00 96.56 107 ASP A O 1
ATOM 852 N N . GLU A 1 108 ? -0.325 -3.910 -6.233 1.00 95.12 108 GLU A N 1
ATOM 853 C CA . GLU A 1 108 ? -1.771 -3.872 -5.992 1.00 95.12 108 GLU A CA 1
ATOM 854 C C . GLU A 1 108 ? -2.207 -4.929 -4.956 1.00 95.12 108 GLU A C 1
ATOM 856 O O . GLU A 1 108 ? -2.935 -4.624 -4.003 1.00 95.12 108 GLU A O 1
ATOM 861 N N . LEU A 1 109 ? -1.691 -6.162 -5.049 1.00 95.88 109 LEU A N 1
ATOM 862 C CA . LEU A 1 109 ? -1.938 -7.217 -4.060 1.00 95.88 109 LEU A CA 1
ATOM 863 C C . LEU A 1 109 ? -1.395 -6.853 -2.672 1.00 95.88 109 LEU A C 1
ATOM 865 O O . LEU A 1 109 ? -2.067 -7.071 -1.655 1.00 95.88 109 LEU A O 1
ATOM 869 N N . SER A 1 110 ? -0.182 -6.300 -2.605 1.00 97.62 110 SER A N 1
ATOM 870 C CA . SER A 1 110 ? 0.458 -5.935 -1.338 1.00 97.62 110 SER A CA 1
ATOM 871 C C . SER A 1 110 ? -0.346 -4.876 -0.573 1.00 97.62 110 SER A C 1
ATOM 873 O O . SER A 1 110 ? -0.499 -4.967 0.651 1.00 97.62 110 SER A O 1
ATOM 875 N N . MET A 1 111 ? -0.959 -3.932 -1.294 1.00 97.00 111 MET A N 1
ATOM 876 C CA . MET A 1 111 ? -1.832 -2.902 -0.732 1.00 97.00 111 MET A CA 1
ATOM 877 C C . MET A 1 111 ? -3.052 -3.517 -0.030 1.00 97.00 111 MET A C 1
ATOM 879 O O . MET A 1 111 ? -3.437 -3.082 1.065 1.00 97.00 111 MET A O 1
ATOM 883 N N . HIS A 1 112 ? -3.641 -4.577 -0.593 1.00 97.06 112 HIS A N 1
ATOM 884 C CA . HIS A 1 112 ? -4.747 -5.309 0.033 1.00 97.06 112 HIS A CA 1
ATOM 885 C C . HIS A 1 112 ? -4.309 -6.199 1.200 1.00 97.06 112 HIS A C 1
ATOM 887 O O . HIS A 1 112 ? -5.022 -6.275 2.208 1.00 97.06 112 HIS A O 1
ATOM 893 N N . LEU A 1 113 ? -3.134 -6.828 1.104 1.00 96.62 113 LEU A N 1
ATOM 894 C CA . LEU A 1 113 ? -2.554 -7.631 2.185 1.00 96.62 113 LEU A CA 1
ATOM 895 C C . LEU A 1 113 ? -2.234 -6.793 3.432 1.00 96.62 113 LEU A C 1
ATOM 897 O O . LEU A 1 113 ? -2.348 -7.298 4.548 1.00 96.62 113 LEU A O 1
ATOM 901 N N . LEU A 1 114 ? -1.893 -5.510 3.273 1.00 96.69 114 LEU A N 1
ATOM 902 C CA . LEU A 1 114 ? -1.753 -4.571 4.391 1.00 96.69 114 LEU A CA 1
ATOM 903 C C . LEU A 1 114 ? -3.108 -4.036 4.878 1.00 96.69 114 LEU A C 1
ATOM 905 O O . LEU A 1 114 ? -3.381 -4.017 6.083 1.00 96.69 114 LEU A O 1
ATOM 909 N N . SER A 1 115 ? -3.955 -3.560 3.965 1.00 96.69 115 SER A N 1
ATOM 910 C CA . SER A 1 115 ? -5.184 -2.847 4.335 1.00 96.69 115 SER A CA 1
ATOM 911 C C . SER A 1 115 ? -6.258 -3.760 4.930 1.00 96.69 115 SER A C 1
ATOM 913 O O . SER A 1 115 ? -6.948 -3.338 5.857 1.00 96.69 115 SER A O 1
ATOM 915 N N . THR A 1 116 ? -6.375 -5.018 4.495 1.00 96.94 116 THR A N 1
ATOM 916 C CA . THR A 1 116 ? -7.420 -5.939 4.984 1.00 96.94 116 THR A CA 1
ATOM 917 C C . THR A 1 116 ? -7.263 -6.274 6.478 1.00 96.94 116 THR A C 1
ATOM 919 O O . THR A 1 116 ? -8.232 -6.098 7.227 1.00 96.94 116 THR A O 1
ATOM 922 N N . PRO A 1 117 ? -6.072 -6.662 6.987 1.00 95.69 117 PRO A N 1
ATOM 923 C CA . PRO A 1 117 ? -5.858 -6.840 8.427 1.00 95.69 117 PRO A CA 1
ATOM 924 C C . PRO A 1 117 ? -6.040 -5.550 9.238 1.00 95.69 117 PRO A C 1
ATOM 926 O O . PRO A 1 117 ? -6.540 -5.586 10.365 1.00 95.69 117 PRO A O 1
ATOM 929 N N . LEU A 1 118 ? -5.657 -4.394 8.680 1.00 95.81 118 LEU A N 1
ATOM 930 C CA . LEU A 1 118 ? -5.872 -3.097 9.329 1.00 95.81 118 LEU A CA 1
ATOM 931 C C . LEU A 1 118 ? -7.362 -2.764 9.450 1.00 95.81 118 LEU A C 1
ATOM 933 O O . LEU A 1 118 ? -7.816 -2.348 10.518 1.00 95.81 118 LEU A O 1
ATOM 937 N N . LEU A 1 119 ? -8.124 -2.980 8.379 1.00 96.88 119 LEU A N 1
ATOM 938 C CA . LEU A 1 119 ? -9.565 -2.784 8.352 1.00 96.88 119 LEU A CA 1
ATOM 939 C C . LEU A 1 119 ? -10.260 -3.701 9.359 1.00 96.88 119 LEU A C 1
ATOM 941 O O . LEU A 1 119 ? -11.066 -3.218 10.154 1.00 96.88 119 LEU A O 1
ATOM 945 N N . HIS A 1 120 ? -9.905 -4.992 9.377 1.00 96.88 120 HIS A N 1
ATOM 946 C CA . HIS A 1 120 ? -10.400 -5.951 10.368 1.00 96.88 120 HIS A CA 1
ATOM 947 C C . HIS A 1 120 ? -10.203 -5.412 11.783 1.00 96.88 120 HIS A C 1
ATOM 949 O O . HIS A 1 120 ? -11.178 -5.202 12.503 1.00 96.88 120 HIS A O 1
ATOM 955 N N . ARG A 1 121 ? -8.965 -5.057 12.136 1.00 94.25 121 ARG A N 1
ATOM 956 C CA . ARG A 1 121 ? -8.614 -4.548 13.465 1.00 94.25 121 ARG A CA 1
ATOM 957 C C . ARG A 1 121 ? -9.426 -3.319 13.867 1.00 94.25 121 ARG A C 1
ATOM 959 O O . ARG A 1 121 ? -9.862 -3.211 15.012 1.00 94.25 121 ARG A O 1
ATOM 966 N N . VAL A 1 122 ? -9.586 -2.368 12.952 1.00 95.00 122 VAL A N 1
ATOM 967 C CA . VAL A 1 122 ? -10.288 -1.112 13.225 1.00 95.00 122 VAL A CA 1
ATOM 968 C C . VAL A 1 122 ? -11.802 -1.334 13.357 1.00 95.00 122 VAL A C 1
ATOM 970 O O . VAL A 1 122 ? -12.440 -0.700 14.199 1.00 95.00 122 VAL A O 1
ATOM 973 N N . LEU A 1 123 ? -12.389 -2.251 12.581 1.00 95.69 123 LEU A N 1
ATOM 974 C CA . LEU A 1 123 ? -13.813 -2.595 12.670 1.00 95.69 123 LEU A CA 1
ATOM 975 C C . LEU A 1 123 ? -14.155 -3.414 13.920 1.00 95.69 123 LEU A C 1
ATOM 977 O O . LEU A 1 123 ? -15.251 -3.265 14.467 1.00 95.69 123 LEU A O 1
ATOM 981 N N . THR A 1 124 ? -13.233 -4.257 14.382 1.00 95.88 124 THR A N 1
ATOM 982 C CA . THR A 1 124 ? -13.448 -5.168 15.515 1.00 95.88 124 THR A CA 1
ATOM 983 C C . THR A 1 124 ? -12.950 -4.613 16.848 1.00 95.88 124 THR A C 1
ATOM 985 O O . THR A 1 124 ? -13.005 -5.301 17.868 1.00 95.88 124 THR A O 1
ATOM 988 N N . PHE A 1 125 ? -12.469 -3.369 16.872 1.00 93.75 125 PHE A N 1
ATOM 989 C CA . PHE A 1 125 ? -12.014 -2.719 18.096 1.00 93.75 125 PHE A CA 1
ATOM 990 C C . PHE A 1 125 ? -13.148 -2.639 19.137 1.00 93.75 125 PHE A C 1
ATOM 992 O O . PHE A 1 125 ? -14.232 -2.132 18.840 1.00 93.75 125 PHE A O 1
ATOM 999 N N . ASN A 1 126 ? -12.902 -3.143 20.354 1.00 93.12 126 ASN A N 1
ATOM 1000 C CA . ASN A 1 126 ? -13.891 -3.266 21.439 1.00 93.12 126 ASN A CA 1
ATOM 1001 C C . ASN A 1 126 ? -15.194 -3.990 21.035 1.00 93.12 126 ASN A C 1
ATOM 1003 O O . ASN A 1 126 ? -16.284 -3.640 21.493 1.00 93.12 126 ASN A O 1
ATOM 1007 N N . LYS A 1 127 ? -15.104 -4.992 20.152 1.00 94.50 127 LYS A N 1
ATOM 1008 C CA . LYS A 1 127 ? -16.231 -5.856 19.771 1.00 94.50 127 LYS A CA 1
ATOM 1009 C C . LYS A 1 127 ? -16.134 -7.235 20.418 1.00 94.50 127 LYS A C 1
ATOM 1011 O O . LYS A 1 127 ? -15.074 -7.646 20.880 1.00 94.50 127 LYS A O 1
ATOM 1016 N N . SER A 1 128 ? -17.264 -7.945 20.449 1.00 97.25 128 SER A N 1
ATOM 1017 C CA . SER A 1 128 ? -17.326 -9.314 20.965 1.00 97.25 128 SER A CA 1
ATOM 1018 C C . SER A 1 128 ? -16.483 -10.266 20.115 1.00 97.25 128 SER A C 1
ATOM 1020 O O . SER A 1 128 ? -16.332 -10.077 18.907 1.00 97.25 128 SER A O 1
ATOM 1022 N N . GLU A 1 129 ? -15.975 -11.335 20.728 1.00 96.38 129 GLU A N 1
ATOM 1023 C CA . GLU A 1 129 ? -15.154 -12.338 20.040 1.00 96.38 129 GLU A CA 1
ATOM 1024 C C . GLU A 1 129 ? -15.869 -12.938 18.818 1.00 96.38 129 GLU A C 1
ATOM 1026 O O . GLU A 1 129 ? -15.274 -13.076 17.747 1.00 96.38 129 GLU A O 1
ATOM 1031 N N . ARG A 1 130 ? -17.174 -13.221 18.946 1.00 97.81 130 ARG A N 1
ATOM 1032 C CA . ARG A 1 130 ? -18.005 -13.727 17.845 1.00 97.81 130 ARG A CA 1
ATOM 1033 C C . ARG A 1 130 ? -18.039 -12.756 16.665 1.00 97.81 130 ARG A C 1
ATOM 1035 O O . ARG A 1 130 ? -17.897 -13.193 15.524 1.00 97.81 130 ARG A O 1
ATOM 1042 N N . TYR A 1 131 ? -18.190 -11.455 16.927 1.00 97.62 131 TYR A N 1
ATOM 1043 C CA . TYR A 1 131 ? -18.152 -10.434 15.878 1.00 97.62 131 TYR A CA 1
ATOM 1044 C C . TYR A 1 131 ? -16.772 -10.384 15.219 1.00 97.62 131 TYR A C 1
ATOM 1046 O O . TYR A 1 131 ? -16.679 -10.409 13.996 1.00 97.62 131 TYR A O 1
ATOM 1054 N N . THR A 1 132 ? -15.703 -10.389 16.017 1.00 97.00 132 THR A N 1
ATOM 1055 C CA . THR A 1 132 ? -14.320 -10.338 15.526 1.00 97.00 132 THR A CA 1
ATOM 1056 C C . THR A 1 132 ? -13.979 -11.510 14.608 1.00 97.00 132 THR A C 1
ATOM 1058 O O . THR A 1 132 ? -13.407 -11.298 13.538 1.00 97.00 132 THR A O 1
ATOM 1061 N N . LYS A 1 133 ? -14.364 -12.736 14.990 1.00 97.50 133 LYS A N 1
ATOM 1062 C CA . LYS A 1 133 ? -14.168 -13.941 14.167 1.00 97.50 133 LYS A CA 1
ATOM 1063 C C . LYS A 1 133 ? -14.987 -13.882 12.881 1.00 97.50 133 LYS A C 1
ATOM 1065 O O . LYS A 1 133 ? -14.439 -14.091 11.805 1.00 97.50 133 LYS A O 1
ATOM 1070 N N . THR A 1 134 ? -16.270 -13.531 12.983 1.00 97.94 134 THR A N 1
ATOM 1071 C CA . THR A 1 134 ? -17.169 -13.446 11.819 1.00 97.94 134 THR A CA 1
ATOM 1072 C C . THR A 1 134 ? -16.678 -12.400 10.817 1.00 97.94 134 THR A C 1
ATOM 1074 O O . THR A 1 134 ? -16.558 -12.695 9.634 1.00 97.94 134 THR A O 1
ATOM 1077 N N . ALA A 1 135 ? -16.319 -11.202 11.288 1.00 97.56 135 ALA A N 1
ATOM 1078 C CA . ALA A 1 135 ? -15.761 -10.148 10.446 1.00 97.56 135 ALA A CA 1
ATOM 1079 C C . ALA A 1 135 ? -14.443 -10.577 9.784 1.00 97.56 135 ALA A C 1
ATOM 1081 O O . ALA A 1 135 ? -14.219 -10.256 8.623 1.00 97.56 135 ALA A O 1
ATOM 1082 N N . GLY A 1 136 ? -13.592 -11.324 10.498 1.00 97.31 136 GLY A N 1
ATOM 1083 C CA . GLY A 1 136 ? -12.350 -11.870 9.945 1.00 97.31 136 GLY A CA 1
ATOM 1084 C C . GLY A 1 136 ? -12.599 -12.842 8.794 1.00 97.31 136 GLY A C 1
ATOM 1085 O O . GLY A 1 136 ? -12.006 -12.683 7.732 1.00 97.31 136 GLY A O 1
ATOM 1086 N N . VAL A 1 137 ? -13.522 -13.793 8.971 1.00 98.19 137 VAL A N 1
ATOM 1087 C CA . VAL A 1 137 ? -13.901 -14.748 7.916 1.00 98.19 137 VAL A CA 1
ATOM 1088 C C . VAL A 1 137 ? -14.497 -14.024 6.709 1.00 98.19 137 VAL A C 1
ATOM 1090 O O . VAL A 1 137 ? -14.075 -14.273 5.584 1.00 98.19 137 VAL A O 1
ATOM 1093 N N . VAL A 1 138 ? -15.429 -13.091 6.931 1.00 98.25 138 VAL A N 1
ATOM 1094 C CA . VAL A 1 138 ? -16.058 -12.319 5.846 1.00 98.25 138 VAL A CA 1
ATOM 1095 C C . VAL A 1 138 ? -15.018 -11.515 5.066 1.00 98.25 138 VAL A C 1
ATOM 1097 O O . VAL A 1 138 ? -14.995 -11.582 3.841 1.00 98.25 138 VAL A O 1
ATOM 1100 N N . LEU A 1 139 ? -14.133 -10.786 5.752 1.00 97.75 139 LEU A N 1
ATOM 1101 C CA . LEU A 1 139 ? -13.091 -9.995 5.095 1.00 97.75 139 LEU A CA 1
ATOM 1102 C C . LEU A 1 139 ? -12.082 -10.868 4.346 1.00 97.75 139 LEU A C 1
ATOM 1104 O O . LEU A 1 139 ? -11.653 -10.480 3.266 1.00 97.75 139 LEU A O 1
ATOM 1108 N N . PHE A 1 140 ? -11.728 -12.038 4.884 1.00 97.56 140 PHE A N 1
ATOM 1109 C CA . PHE A 1 140 ? -10.840 -12.981 4.207 1.00 97.56 140 PHE A CA 1
ATOM 1110 C C . PHE A 1 140 ? -11.459 -13.506 2.907 1.00 97.56 140 PHE A C 1
ATOM 1112 O O . PHE A 1 140 ? -10.822 -13.441 1.862 1.00 97.56 140 PHE A O 1
ATOM 1119 N N . VAL A 1 141 ? -12.722 -13.945 2.949 1.00 98.06 141 VAL A N 1
ATOM 1120 C CA . VAL A 1 141 ? -13.442 -14.408 1.752 1.00 98.06 141 VAL A CA 1
ATOM 1121 C C . VAL A 1 141 ? -13.554 -13.290 0.716 1.00 98.06 141 VAL A C 1
ATOM 1123 O O . VAL A 1 141 ? -13.250 -13.515 -0.453 1.00 98.06 141 VAL A O 1
ATOM 1126 N N . LEU A 1 142 ? -13.934 -12.077 1.134 1.00 96.94 142 LEU A N 1
ATOM 1127 C CA . LEU A 1 142 ? -14.019 -10.922 0.236 1.00 96.94 142 LEU A CA 1
ATOM 1128 C C . LEU A 1 142 ? -12.667 -10.597 -0.402 1.00 96.94 142 LEU A C 1
ATOM 1130 O O . LEU A 1 142 ? -12.604 -10.414 -1.612 1.00 96.94 142 LEU A O 1
ATOM 1134 N N . PHE A 1 143 ? -11.590 -10.567 0.386 1.00 96.56 143 PHE A N 1
ATOM 1135 C CA . PHE A 1 143 ? -10.234 -10.367 -0.120 1.00 96.56 143 PHE A CA 1
ATOM 1136 C C . PHE A 1 143 ? -9.877 -11.412 -1.182 1.00 96.56 143 PHE A C 1
ATOM 1138 O O . PHE A 1 143 ? -9.467 -11.041 -2.278 1.00 96.56 143 PHE A O 1
ATOM 1145 N N . THR A 1 144 ? -10.078 -12.702 -0.897 1.00 96.25 144 THR A N 1
ATOM 1146 C CA . THR A 1 144 ? -9.742 -13.778 -1.838 1.00 96.25 144 THR A CA 1
ATOM 1147 C C . THR A 1 144 ? -10.537 -13.664 -3.134 1.00 96.25 144 THR A C 1
ATOM 1149 O O . THR A 1 144 ? -9.950 -13.765 -4.206 1.00 96.25 144 THR A O 1
ATOM 1152 N N . VAL A 1 145 ? -11.849 -13.420 -3.055 1.00 95.94 145 VAL A N 1
ATOM 1153 C CA . VAL A 1 145 ? -12.707 -13.292 -4.243 1.00 95.94 145 VAL A CA 1
ATOM 1154 C C . VAL A 1 145 ? -12.316 -12.075 -5.077 1.00 95.94 145 VAL A C 1
ATOM 1156 O O . VAL A 1 145 ? -12.137 -12.204 -6.284 1.00 95.94 145 VAL A O 1
ATOM 1159 N N . VAL A 1 146 ? -12.147 -10.908 -4.448 1.00 94.25 146 VAL A N 1
ATOM 1160 C CA . VAL A 1 146 ? -11.794 -9.667 -5.151 1.00 94.25 146 VAL A CA 1
ATOM 1161 C C . VAL A 1 146 ? -10.415 -9.784 -5.797 1.00 94.25 146 VAL A C 1
ATOM 1163 O O . VAL A 1 146 ? -10.273 -9.431 -6.962 1.00 94.25 146 VAL A O 1
ATOM 1166 N N . MET A 1 147 ? -9.414 -10.317 -5.087 1.00 94.06 147 MET A N 1
ATOM 1167 C CA . MET A 1 147 ? -8.064 -10.484 -5.637 1.00 94.06 147 MET A CA 1
ATOM 1168 C C . MET A 1 147 ? -8.013 -11.537 -6.739 1.00 94.06 147 MET A C 1
ATOM 1170 O O . MET A 1 147 ? -7.383 -11.294 -7.760 1.00 94.06 147 MET A O 1
ATOM 1174 N N . ALA A 1 148 ? -8.708 -12.668 -6.590 1.00 94.19 148 ALA A N 1
ATOM 1175 C CA . ALA A 1 148 ? -8.792 -13.659 -7.659 1.00 94.19 148 ALA A CA 1
ATOM 1176 C C . ALA A 1 148 ? -9.473 -13.079 -8.907 1.00 94.19 148 ALA A C 1
ATOM 1178 O O . ALA A 1 148 ? -8.946 -13.218 -10.004 1.00 94.19 148 ALA A O 1
ATOM 1179 N N . ALA A 1 149 ? -10.603 -12.383 -8.748 1.00 93.44 149 ALA A N 1
ATOM 1180 C CA . ALA A 1 149 ? -11.303 -11.752 -9.864 1.00 93.44 149 ALA A CA 1
ATOM 1181 C C . ALA A 1 149 ? -10.443 -10.683 -10.553 1.00 93.44 149 ALA A C 1
ATOM 1183 O O . ALA A 1 149 ? -10.348 -10.673 -11.774 1.00 93.44 149 ALA A O 1
ATOM 1184 N N . HIS A 1 150 ? -9.775 -9.827 -9.780 1.00 90.75 150 HIS A N 1
ATOM 1185 C CA . HIS A 1 150 ? -8.874 -8.804 -10.305 1.00 90.75 150 HIS A CA 1
ATOM 1186 C C . HIS A 1 150 ? -7.707 -9.416 -11.101 1.00 90.75 150 HIS A C 1
ATOM 1188 O O . HIS A 1 150 ? -7.447 -8.985 -12.217 1.00 90.75 150 HIS A O 1
ATOM 1194 N N . MET A 1 151 ? -7.079 -10.479 -10.585 1.00 88.00 151 MET A N 1
ATOM 1195 C CA . MET A 1 151 ? -5.969 -11.171 -11.257 1.00 88.00 151 MET A CA 1
ATOM 1196 C C . MET A 1 151 ? -6.406 -11.960 -12.501 1.00 88.00 151 MET A C 1
ATOM 1198 O O . MET A 1 151 ? -5.602 -12.170 -13.401 1.00 88.00 151 MET A O 1
ATOM 1202 N N . LEU A 1 152 ? -7.656 -12.435 -12.547 1.00 89.94 152 LEU A N 1
ATOM 1203 C CA . LEU A 1 152 ? -8.188 -13.205 -13.678 1.00 89.94 152 LEU A CA 1
ATOM 1204 C C . LEU A 1 152 ? -8.766 -12.325 -14.789 1.00 89.94 152 LEU A C 1
ATOM 1206 O O . LEU A 1 152 ? -8.700 -12.709 -15.952 1.00 89.94 152 LEU A O 1
ATOM 1210 N N . MET A 1 153 ? -9.375 -11.193 -14.432 1.00 87.00 153 MET A N 1
ATOM 1211 C CA . MET A 1 153 ? -10.030 -10.297 -15.391 1.00 87.00 153 MET A CA 1
ATOM 1212 C C . MET A 1 153 ? -9.135 -9.146 -15.849 1.00 87.00 153 MET A C 1
ATOM 1214 O O . MET A 1 153 ? -9.514 -8.428 -16.763 1.00 87.00 153 MET A O 1
ATOM 1218 N N . ASP A 1 154 ? -7.975 -8.966 -15.219 1.00 81.38 154 ASP A N 1
ATOM 1219 C CA . ASP A 1 154 ? -7.065 -7.848 -15.474 1.00 81.38 154 ASP A CA 1
ATOM 1220 C C . ASP A 1 154 ? -7.703 -6.455 -15.264 1.00 81.38 154 ASP A C 1
ATOM 1222 O O . ASP A 1 154 ? -7.350 -5.448 -15.875 1.00 81.38 154 ASP A O 1
ATOM 1226 N N . GLU A 1 155 ? -8.694 -6.398 -14.369 1.00 79.88 155 GLU A N 1
ATOM 1227 C CA . GLU A 1 155 ? -9.533 -5.219 -14.157 1.00 79.88 155 GLU A CA 1
ATOM 1228 C C . GLU A 1 155 ? -8.967 -4.323 -13.051 1.00 79.88 155 GLU A C 1
ATOM 1230 O O . GLU A 1 155 ? -9.181 -4.562 -11.854 1.00 79.88 155 GLU A O 1
ATOM 1235 N N . PHE A 1 156 ? -8.282 -3.247 -13.440 1.00 82.44 156 PHE A N 1
ATOM 1236 C CA . PHE A 1 156 ? -7.728 -2.254 -12.510 1.00 82.44 156 PHE A CA 1
ATOM 1237 C C . PHE A 1 156 ? -8.808 -1.550 -11.666 1.00 82.44 156 PHE A C 1
ATOM 1239 O O . PHE A 1 156 ? -8.613 -1.282 -10.477 1.00 82.44 156 PHE A O 1
ATOM 1246 N N . LEU A 1 157 ? -9.981 -1.267 -12.250 1.00 87.00 157 LEU A N 1
ATOM 1247 C CA . LEU A 1 157 ? -11.059 -0.552 -11.554 1.00 87.00 157 LEU A CA 1
ATOM 1248 C C . LEU A 1 157 ? -11.530 -1.293 -10.296 1.00 87.00 157 LEU A C 1
ATOM 1250 O O . LEU A 1 157 ? -11.882 -0.656 -9.298 1.00 87.00 157 LEU A O 1
ATOM 1254 N N . LEU A 1 158 ? -11.523 -2.629 -10.322 1.00 89.50 158 LEU A N 1
ATOM 1255 C CA . LEU A 1 158 ? -11.917 -3.443 -9.177 1.00 89.50 158 LEU A CA 1
ATOM 1256 C C . LEU A 1 158 ? -10.941 -3.261 -8.008 1.00 89.50 158 LEU A C 1
ATOM 1258 O O . LEU A 1 158 ? -11.379 -3.047 -6.875 1.00 89.50 158 LEU A O 1
ATOM 1262 N N . HIS A 1 159 ? -9.633 -3.275 -8.274 1.00 90.44 159 HIS A N 1
ATOM 1263 C CA . HIS A 1 159 ? -8.617 -2.958 -7.271 1.00 90.44 159 HIS A CA 1
ATOM 1264 C C . HIS A 1 159 ? -8.807 -1.535 -6.726 1.00 90.44 159 HIS A C 1
ATOM 1266 O O . HIS A 1 159 ? -9.019 -1.354 -5.525 1.00 90.44 159 HIS A O 1
ATOM 1272 N N . ALA A 1 160 ? -8.816 -0.525 -7.602 1.00 90.12 160 ALA A N 1
ATOM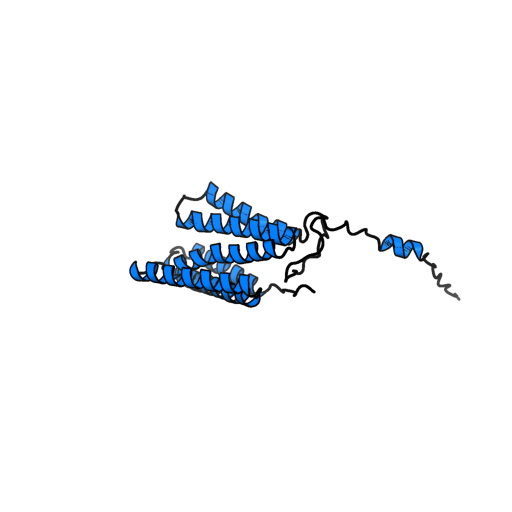 1273 C CA . ALA A 1 160 ? -8.840 0.879 -7.197 1.00 90.12 160 ALA A CA 1
ATOM 1274 C C . ALA A 1 160 ? -10.056 1.221 -6.318 1.00 90.12 160 ALA A C 1
ATOM 1276 O O . ALA A 1 160 ? -9.931 1.875 -5.278 1.00 90.12 160 ALA A O 1
ATOM 1277 N N . THR A 1 161 ? -11.241 0.741 -6.703 1.00 92.12 161 THR A N 1
ATOM 1278 C CA . THR A 1 161 ? -12.482 1.000 -5.961 1.00 92.12 161 THR A CA 1
ATOM 1279 C C . THR A 1 161 ? -12.519 0.273 -4.619 1.00 92.12 161 THR A C 1
ATOM 1281 O O . THR A 1 161 ? -12.874 0.876 -3.603 1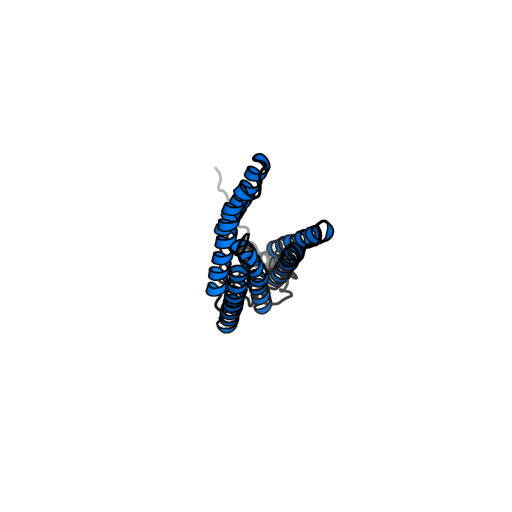.00 92.12 161 THR A O 1
ATOM 1284 N N . THR A 1 162 ? -12.118 -1.000 -4.573 1.00 94.38 162 THR A N 1
ATOM 1285 C CA . THR A 1 162 ? -12.149 -1.790 -3.333 1.00 94.38 162 THR A CA 1
ATOM 1286 C C . THR A 1 162 ? -11.074 -1.345 -2.345 1.00 94.38 162 THR A C 1
ATOM 1288 O O . THR A 1 162 ? -11.364 -1.202 -1.152 1.00 94.38 162 THR A O 1
ATOM 1291 N N . PHE A 1 163 ? -9.863 -1.042 -2.821 1.00 94.25 163 PHE A N 1
ATOM 1292 C CA . PHE A 1 163 ? -8.802 -0.459 -2.006 1.00 94.25 163 PHE A CA 1
ATOM 1293 C C . PHE A 1 163 ? -9.204 0.923 -1.476 1.00 94.25 163 PHE A C 1
ATOM 1295 O O . PHE A 1 163 ? -9.145 1.161 -0.266 1.00 94.25 163 PHE A O 1
ATOM 1302 N N . GLY A 1 164 ? -9.696 1.811 -2.348 1.00 92.69 164 GLY A N 1
ATOM 1303 C CA . GLY A 1 164 ? -10.159 3.145 -1.959 1.00 92.69 164 GLY A CA 1
ATOM 1304 C C . GLY A 1 164 ? -11.270 3.101 -0.905 1.00 92.69 164 GLY A C 1
ATOM 1305 O O . GLY A 1 164 ? -11.226 3.835 0.086 1.00 92.69 164 GLY A O 1
ATOM 1306 N N . PHE A 1 165 ? -12.228 2.182 -1.049 1.00 94.06 165 PHE A N 1
ATOM 1307 C CA . PHE A 1 165 ? -13.285 1.974 -0.060 1.00 94.06 165 PHE A CA 1
ATOM 1308 C C . PHE A 1 165 ? -12.747 1.462 1.287 1.00 94.06 165 PHE A C 1
ATOM 1310 O O . PHE A 1 165 ? -13.154 1.954 2.345 1.00 94.06 165 PHE A O 1
ATOM 1317 N N . ALA A 1 166 ? -11.798 0.519 1.279 1.00 95.44 166 ALA A N 1
ATOM 1318 C CA . ALA A 1 166 ? -11.157 0.032 2.500 1.00 95.44 166 ALA A CA 1
ATOM 1319 C C . ALA A 1 166 ? -10.409 1.157 3.237 1.00 95.44 166 ALA A C 1
ATOM 1321 O O . ALA A 1 166 ? -10.595 1.330 4.446 1.00 95.44 166 ALA A O 1
ATOM 1322 N N . VAL A 1 167 ? -9.630 1.969 2.514 1.00 93.69 167 VAL A N 1
ATOM 1323 C CA . VAL A 1 167 ? -8.932 3.144 3.061 1.00 93.69 167 VAL A CA 1
ATOM 1324 C C . VAL A 1 167 ? -9.926 4.147 3.650 1.00 93.69 167 VAL A C 1
ATOM 1326 O O . VAL A 1 167 ? -9.739 4.599 4.782 1.00 93.69 167 VAL A O 1
ATOM 1329 N N . TYR A 1 168 ? -11.025 4.440 2.949 1.00 92.50 168 TYR A N 1
ATOM 1330 C CA . TYR A 1 168 ? -12.088 5.318 3.445 1.00 92.50 168 TYR A CA 1
ATOM 1331 C C . TYR A 1 168 ? -12.706 4.808 4.759 1.00 92.50 168 TYR A C 1
ATOM 1333 O O . TYR A 1 168 ? -12.866 5.564 5.726 1.00 92.50 168 TYR A O 1
ATOM 1341 N N . MET A 1 169 ? -13.019 3.512 4.848 1.00 95.12 169 MET A N 1
ATOM 1342 C CA . MET A 1 169 ? -13.542 2.912 6.079 1.00 95.12 169 MET A CA 1
ATOM 1343 C C . MET A 1 169 ? -12.536 2.974 7.233 1.00 95.12 169 MET A C 1
ATOM 1345 O O . MET A 1 169 ? -12.918 3.313 8.357 1.00 95.12 169 MET A O 1
ATOM 1349 N N . ILE A 1 170 ? -11.256 2.686 6.970 1.00 94.69 170 ILE A N 1
ATOM 1350 C CA . ILE A 1 170 ? -10.186 2.810 7.968 1.00 94.69 170 ILE A CA 1
ATOM 1351 C C . ILE A 1 170 ? -10.114 4.256 8.464 1.00 94.69 170 ILE A C 1
ATOM 1353 O O . ILE A 1 170 ? -10.195 4.487 9.672 1.00 94.69 170 ILE A O 1
ATOM 1357 N N . ALA A 1 171 ? -10.031 5.232 7.557 1.00 91.94 171 ALA A N 1
ATOM 1358 C CA . ALA A 1 171 ? -9.915 6.646 7.899 1.00 91.94 171 ALA A CA 1
ATOM 1359 C C . ALA A 1 171 ? -11.103 7.128 8.746 1.00 91.94 171 ALA A C 1
ATOM 1361 O O . ALA A 1 171 ? -10.923 7.681 9.835 1.00 91.94 171 ALA A O 1
ATOM 1362 N N . THR A 1 172 ? -12.335 6.855 8.306 1.00 91.69 172 THR A N 1
ATOM 1363 C CA . THR A 1 172 ? -13.548 7.267 9.031 1.00 91.69 172 THR A CA 1
ATOM 1364 C C . THR A 1 172 ? -13.663 6.612 10.405 1.00 91.69 172 THR A C 1
ATOM 1366 O O . THR A 1 172 ? -14.083 7.260 11.370 1.00 91.69 172 THR A O 1
ATOM 1369 N N . ARG A 1 173 ? -13.269 5.341 10.544 1.00 93.88 173 ARG A N 1
ATOM 1370 C CA . ARG A 1 173 ? -13.269 4.665 11.843 1.00 93.88 173 ARG A CA 1
ATOM 1371 C C . ARG A 1 173 ? -12.164 5.148 12.767 1.00 93.88 173 ARG A C 1
ATOM 1373 O O . ARG A 1 173 ? -12.460 5.403 13.932 1.00 93.88 173 ARG A O 1
ATOM 1380 N N . VAL A 1 174 ? -10.946 5.350 12.272 1.00 92.81 174 VAL A N 1
ATOM 1381 C CA . VAL A 1 174 ? -9.850 5.943 13.052 1.00 92.81 174 VAL A CA 1
ATOM 1382 C C . VAL A 1 174 ? -10.268 7.316 13.585 1.00 92.81 174 VAL 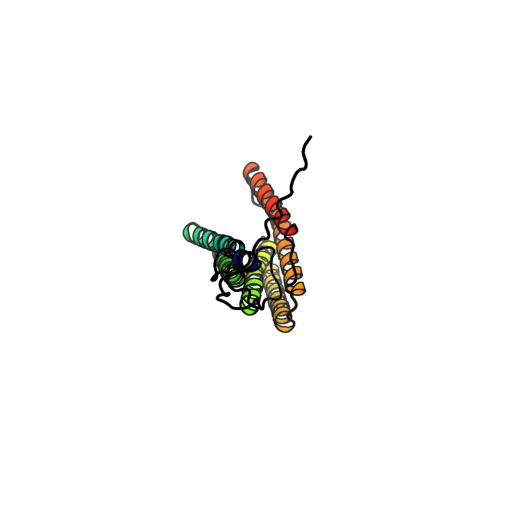A C 1
ATOM 1384 O O . VAL A 1 174 ? -10.143 7.570 14.782 1.00 92.81 174 VAL A O 1
ATOM 1387 N N . MET A 1 175 ? -10.888 8.158 12.751 1.00 90.81 175 MET A N 1
ATOM 1388 C CA . MET A 1 175 ? -11.405 9.468 13.168 1.00 90.81 175 MET A CA 1
ATOM 1389 C C . MET A 1 175 ? -12.443 9.390 14.299 1.00 90.81 175 MET A C 1
ATOM 1391 O O . MET A 1 175 ? -12.463 10.268 15.167 1.00 90.81 175 MET A O 1
ATOM 1395 N N . LYS A 1 176 ? -13.267 8.334 14.331 1.00 92.00 176 LYS A N 1
ATOM 1396 C CA . LYS A 1 176 ? -14.232 8.072 15.415 1.00 92.00 176 LYS A CA 1
ATOM 1397 C C . LYS A 1 176 ? -13.570 7.528 16.688 1.00 92.00 176 LYS A C 1
ATOM 1399 O O . LYS A 1 176 ? -14.038 7.845 17.778 1.00 92.00 176 LYS A O 1
ATOM 1404 N N . LEU A 1 177 ? -12.494 6.748 16.566 1.00 92.25 177 LEU A N 1
ATOM 1405 C CA . LEU A 1 177 ? -11.787 6.135 17.700 1.00 92.25 177 LEU A CA 1
ATOM 1406 C C . LEU A 1 177 ? -10.836 7.105 18.416 1.00 92.25 177 LEU A C 1
ATOM 1408 O O . LEU A 1 177 ? -10.706 7.033 19.635 1.00 92.25 177 LEU A O 1
ATOM 1412 N N . ILE A 1 178 ? -10.211 8.044 17.697 1.00 92.12 178 ILE A N 1
ATOM 1413 C CA . ILE A 1 178 ? -9.281 9.032 18.275 1.00 92.12 178 ILE A CA 1
ATOM 1414 C C . ILE A 1 178 ? -9.832 9.729 19.539 1.00 92.12 178 ILE A C 1
ATOM 1416 O O . ILE A 1 178 ? -9.145 9.709 20.558 1.00 92.12 178 ILE A O 1
ATOM 1420 N N . PRO A 1 179 ? -11.043 10.330 19.552 1.00 91.50 179 PRO A N 1
ATOM 1421 C CA . PRO A 1 179 ? -11.550 10.991 20.756 1.00 91.50 179 PRO A CA 1
ATOM 1422 C C . PRO A 1 179 ? -11.843 10.039 21.922 1.00 91.50 179 PRO A C 1
ATOM 1424 O O . PRO A 1 179 ? -11.910 10.510 23.050 1.00 91.50 179 PRO A O 1
ATOM 1427 N N . GLN A 1 180 ? -12.013 8.740 21.660 1.00 91.31 180 GLN A N 1
ATOM 1428 C CA . GLN A 1 180 ? -12.289 7.724 22.680 1.00 91.31 180 GLN A CA 1
ATOM 1429 C C . GLN A 1 180 ? -11.008 7.184 23.325 1.00 91.31 180 GLN A C 1
ATOM 1431 O O . GLN A 1 180 ? -11.055 6.686 24.442 1.00 91.31 180 GLN A O 1
ATOM 1436 N N . GLN A 1 181 ? -9.883 7.235 22.605 1.00 91.44 181 GLN A N 1
ATOM 1437 C CA . GLN A 1 181 ? -8.627 6.590 23.003 1.00 91.44 181 GLN A CA 1
ATOM 1438 C C . GLN A 1 181 ? -7.509 7.577 23.354 1.00 91.44 181 GLN A C 1
ATOM 1440 O O . GLN A 1 181 ? -6.494 7.164 23.904 1.00 91.44 181 GLN A O 1
ATOM 1445 N N . VAL A 1 182 ? -7.667 8.866 23.035 1.00 91.62 182 VAL A N 1
ATOM 1446 C CA . VAL A 1 182 ? -6.666 9.907 23.310 1.00 91.62 182 VAL A CA 1
ATOM 1447 C C . VAL A 1 182 ? -7.242 10.908 24.319 1.00 91.62 182 VAL A C 1
ATOM 1449 O O . VAL A 1 182 ? -7.979 11.814 23.909 1.00 91.62 182 VAL A O 1
ATOM 1452 N N . PRO A 1 183 ? -6.936 10.750 25.625 1.00 89.94 183 PRO A N 1
ATOM 1453 C CA . PRO A 1 183 ? -7.426 11.646 26.673 1.00 89.94 183 PRO A CA 1
ATOM 1454 C C . PRO A 1 183 ? -6.863 13.061 26.534 1.00 89.94 183 PRO A C 1
ATOM 1456 O O . PRO A 1 183 ? -7.598 14.033 26.693 1.00 89.94 183 PRO A O 1
ATOM 1459 N N . ASP A 1 184 ? -5.575 13.167 26.190 1.00 94.44 184 ASP A N 1
ATOM 1460 C CA . ASP A 1 184 ? -4.871 14.441 26.067 1.00 94.44 184 ASP A CA 1
ATOM 1461 C C . ASP A 1 184 ? -5.431 15.294 24.904 1.00 94.44 184 ASP A C 1
ATOM 1463 O O . ASP A 1 184 ? -5.331 14.890 23.734 1.00 94.44 184 ASP A O 1
ATOM 1467 N N . PRO A 1 185 ? -6.013 16.480 25.177 1.00 92.00 185 PRO A N 1
ATOM 1468 C CA . PRO A 1 185 ? -6.639 17.308 24.150 1.00 92.00 185 PRO A CA 1
ATOM 1469 C C . PRO A 1 185 ? -5.675 17.764 23.052 1.00 92.00 185 PRO A C 1
ATOM 1471 O O . PRO A 1 185 ? -6.084 17.840 21.887 1.00 92.00 185 PRO A O 1
ATOM 1474 N N . GLN A 1 186 ? -4.416 18.038 23.406 1.00 93.38 186 GLN A N 1
ATOM 1475 C CA . GLN A 1 186 ? -3.415 18.557 22.477 1.00 93.38 186 GLN A CA 1
ATOM 1476 C C . GLN A 1 186 ? -2.973 17.475 21.489 1.00 93.38 186 GLN A C 1
ATOM 1478 O O . GLN A 1 186 ? -3.067 17.654 20.272 1.00 93.38 186 GLN A O 1
ATOM 1483 N N . THR A 1 187 ? -2.594 16.305 21.998 1.00 91.25 187 THR A N 1
ATOM 1484 C CA . THR A 1 187 ? -2.248 15.119 21.206 1.00 91.25 187 THR A CA 1
ATOM 1485 C C . THR A 1 187 ? -3.415 14.701 20.320 1.00 91.25 187 THR A C 1
ATOM 1487 O O . THR A 1 187 ? -3.236 14.441 19.131 1.00 91.25 187 THR A O 1
ATOM 1490 N N . ARG A 1 188 ? -4.642 14.715 20.851 1.00 92.62 188 ARG A N 1
ATOM 1491 C CA . ARG A 1 188 ? -5.857 14.421 20.081 1.00 92.62 188 ARG A CA 1
ATOM 1492 C C . ARG A 1 188 ? -6.046 15.384 18.910 1.00 92.62 188 ARG A C 1
ATOM 1494 O O . ARG A 1 188 ? -6.413 14.949 17.819 1.00 92.62 188 ARG A O 1
ATOM 1501 N N . SER A 1 189 ? -5.825 16.681 19.129 1.00 91.62 189 SER A N 1
ATOM 1502 C CA . SER A 1 189 ? -5.898 17.701 18.077 1.00 91.62 189 SER A CA 1
ATOM 1503 C C . SER A 1 189 ? -4.849 17.449 16.994 1.00 91.62 189 SER A C 1
ATOM 1505 O O . SER A 1 189 ? -5.186 17.400 15.811 1.00 91.62 189 SER A O 1
ATOM 1507 N N . ASN A 1 190 ? -3.604 17.182 17.395 1.00 92.19 190 ASN A N 1
ATOM 1508 C CA . ASN A 1 190 ? -2.502 16.901 16.477 1.00 92.19 190 ASN A CA 1
ATOM 1509 C C . ASN A 1 190 ? -2.758 15.644 15.635 1.00 92.19 190 ASN A C 1
ATOM 1511 O O . ASN A 1 190 ? -2.665 15.700 14.411 1.00 92.19 190 ASN A O 1
ATOM 1515 N N . ILE A 1 191 ? -3.183 14.539 16.256 1.00 90.31 191 ILE A N 1
ATOM 1516 C CA . ILE A 1 191 ? -3.501 13.295 15.540 1.00 90.31 191 ILE A CA 1
ATOM 1517 C C . ILE A 1 191 ? -4.664 13.507 14.560 1.00 90.31 191 ILE A C 1
ATOM 1519 O O . ILE A 1 191 ? -4.602 13.035 13.427 1.00 90.31 191 ILE A O 1
ATOM 1523 N N . LYS A 1 192 ? -5.708 14.259 14.939 1.00 88.75 192 LYS A N 1
ATOM 1524 C CA . LYS A 1 192 ? -6.811 14.586 14.015 1.00 88.75 192 LYS A CA 1
ATOM 1525 C C . LYS A 1 192 ? -6.348 15.429 12.830 1.00 88.75 192 LYS A C 1
ATOM 1527 O O . LYS A 1 192 ? -6.840 15.212 11.726 1.00 88.75 192 LYS A O 1
ATOM 1532 N N . LYS A 1 193 ? -5.439 16.388 13.039 1.00 89.94 193 LYS A N 1
ATOM 1533 C CA . LYS A 1 193 ? -4.863 17.196 11.951 1.00 89.94 193 LYS A CA 1
ATOM 1534 C C . LYS A 1 193 ? -4.083 16.316 10.977 1.00 89.94 193 LYS A C 1
ATOM 1536 O O . LYS A 1 193 ? -4.336 16.400 9.782 1.00 89.94 193 LYS A O 1
ATOM 1541 N N . ILE A 1 194 ? -3.229 15.426 11.489 1.00 88.12 194 ILE A N 1
ATOM 1542 C CA . ILE A 1 194 ? -2.458 14.473 10.675 1.00 88.12 194 ILE A CA 1
ATOM 1543 C C . ILE A 1 194 ? -3.396 13.555 9.879 1.00 88.12 194 ILE A C 1
ATOM 1545 O O . ILE A 1 194 ? -3.248 13.423 8.668 1.00 88.12 194 ILE A O 1
ATOM 1549 N N . ALA A 1 195 ? -4.403 12.969 10.532 1.00 86.00 195 ALA A N 1
ATOM 1550 C CA . ALA A 1 195 ? -5.352 12.071 9.876 1.00 86.00 195 ALA A CA 1
ATOM 1551 C C . ALA A 1 195 ? -6.176 12.773 8.780 1.00 86.00 195 ALA A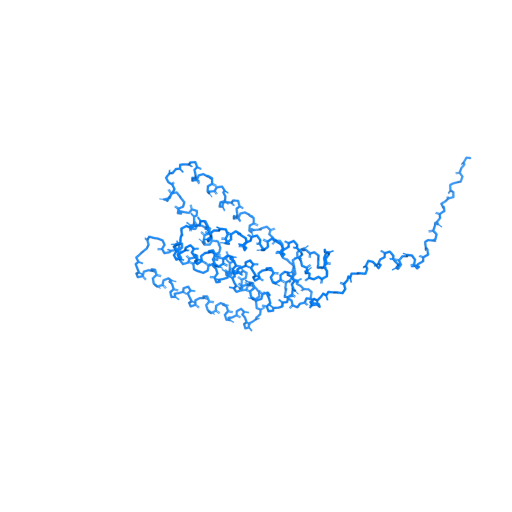 C 1
ATOM 1553 O O . ALA A 1 195 ? -6.389 12.210 7.706 1.00 86.00 195 ALA A O 1
ATOM 1554 N N . ARG A 1 196 ? -6.613 14.019 9.020 1.00 86.19 196 ARG A N 1
ATOM 1555 C CA . ARG A 1 196 ? -7.314 14.831 8.012 1.00 86.19 196 ARG A CA 1
ATOM 1556 C C . ARG A 1 196 ? -6.407 15.181 6.842 1.00 86.19 196 ARG A C 1
ATOM 1558 O O . ARG A 1 196 ? -6.822 14.996 5.708 1.00 86.19 196 ARG A O 1
ATOM 1565 N N . PHE A 1 197 ? -5.185 15.631 7.123 1.00 87.25 197 PHE A N 1
ATOM 1566 C CA . PHE A 1 197 ? -4.201 15.949 6.092 1.00 87.25 197 PHE A CA 1
ATOM 1567 C C . PHE A 1 197 ? -3.960 14.748 5.169 1.00 87.25 197 PHE A C 1
ATOM 1569 O O . PHE A 1 197 ? -4.125 14.879 3.961 1.00 87.25 197 PHE A O 1
ATOM 1576 N N . GLY A 1 198 ? -3.699 13.564 5.735 1.00 80.00 198 GLY A N 1
ATOM 1577 C CA . GLY A 1 198 ? -3.500 12.343 4.946 1.00 80.00 198 GLY A CA 1
ATOM 1578 C C . GLY A 1 198 ? -4.734 11.904 4.144 1.00 80.00 198 GLY A C 1
ATOM 1579 O O . GLY A 1 198 ? -4.601 11.370 3.047 1.00 80.00 198 GLY A O 1
ATOM 1580 N N . THR A 1 199 ? -5.945 12.161 4.650 1.00 77.62 199 THR A N 1
ATOM 1581 C CA . THR A 1 199 ? -7.183 11.880 3.899 1.00 77.62 199 THR A CA 1
ATOM 1582 C C . THR A 1 199 ? -7.314 12.811 2.689 1.00 77.62 199 THR A C 1
ATOM 1584 O O . THR A 1 199 ? -7.677 12.358 1.609 1.00 77.62 199 THR A O 1
ATOM 1587 N N . SER A 1 200 ? -6.980 14.096 2.847 1.00 77.94 200 SER A N 1
ATOM 1588 C CA . SER A 1 200 ? -7.052 15.088 1.766 1.00 77.94 200 SER A CA 1
ATOM 1589 C C . SER A 1 200 ? -6.021 14.854 0.659 1.00 77.94 200 SER A C 1
ATOM 1591 O O . SER A 1 200 ? -6.291 15.161 -0.497 1.00 77.94 200 SER A O 1
ATOM 1593 N N . THR A 1 201 ? -4.843 14.312 0.981 1.00 74.44 201 THR A N 1
ATOM 1594 C CA . THR A 1 201 ? -3.815 14.011 -0.030 1.00 74.44 201 THR A CA 1
ATOM 1595 C C . THR A 1 201 ? -4.188 12.823 -0.917 1.00 74.44 201 THR A C 1
ATOM 1597 O O . THR A 1 201 ? -3.772 12.775 -2.067 1.00 74.44 201 THR A O 1
ATOM 1600 N N . PHE A 1 202 ? -4.998 11.882 -0.419 1.00 65.25 202 PHE A N 1
ATOM 1601 C CA . PHE A 1 202 ? -5.386 10.674 -1.161 1.00 65.25 202 PHE A CA 1
ATOM 1602 C C . PHE A 1 202 ? -6.351 10.955 -2.327 1.00 65.25 202 PHE A C 1
ATOM 1604 O O . PHE A 1 202 ? -6.395 10.205 -3.293 1.00 65.25 202 PHE A O 1
ATOM 1611 N N . THR A 1 203 ? -7.116 12.048 -2.270 1.00 60.09 203 THR A N 1
ATOM 1612 C CA . THR A 1 203 ? -8.112 12.398 -3.298 1.00 60.09 203 THR A CA 1
ATOM 1613 C C . THR A 1 203 ? -7.541 13.194 -4.480 1.00 60.09 203 THR A C 1
ATOM 1615 O O . THR A 1 203 ? -8.305 13.592 -5.354 1.00 60.09 203 THR A O 1
ATOM 1618 N N . GLY A 1 204 ? -6.235 13.489 -4.491 1.00 53.78 204 GLY A N 1
ATOM 1619 C CA . GLY A 1 204 ? -5.626 14.468 -5.401 1.00 53.78 204 GLY A CA 1
ATOM 1620 C C . GLY A 1 204 ? -4.723 13.918 -6.509 1.00 53.78 204 GLY A C 1
ATOM 1621 O O . GLY A 1 204 ? -4.183 14.724 -7.262 1.00 53.78 204 GLY A O 1
ATOM 1622 N N . THR A 1 205 ? -4.514 12.602 -6.618 1.00 56.66 205 THR A N 1
ATOM 1623 C CA . THR A 1 205 ? -3.514 12.040 -7.546 1.00 56.66 205 THR A CA 1
ATOM 1624 C C . THR A 1 205 ? -4.129 11.728 -8.920 1.00 56.66 205 THR A C 1
ATOM 1626 O O . THR A 1 205 ? -4.995 10.856 -9.001 1.00 56.66 205 THR A O 1
ATOM 1629 N N . PRO A 1 206 ? -3.714 12.397 -10.013 1.00 56.78 206 PRO A N 1
ATOM 1630 C CA . PRO A 1 206 ? -4.173 12.055 -11.356 1.00 56.78 206 PRO A CA 1
ATOM 1631 C C . PRO A 1 206 ? -3.489 10.772 -11.854 1.00 56.78 206 PRO A C 1
ATOM 1633 O O . PRO A 1 206 ? -2.268 10.650 -11.781 1.00 56.78 206 PRO A O 1
ATOM 1636 N N . LEU A 1 207 ? -4.281 9.838 -12.384 1.00 57.31 207 LEU A N 1
ATOM 1637 C CA . LEU A 1 207 ? -3.819 8.629 -13.075 1.00 57.31 207 LEU A CA 1
ATOM 1638 C C . LEU A 1 207 ? -3.955 8.821 -14.589 1.00 57.31 207 LEU A C 1
ATOM 1640 O O . LEU A 1 207 ? -4.919 9.440 -15.048 1.00 57.31 207 LEU A O 1
ATOM 1644 N N . LYS A 1 208 ? -3.022 8.264 -15.365 1.00 63.25 208 LYS A N 1
ATOM 1645 C CA . LYS A 1 208 ? -3.145 8.137 -16.821 1.00 63.25 208 LYS A CA 1
ATOM 1646 C C . LYS A 1 208 ? -3.180 6.653 -17.177 1.00 63.25 208 LYS A C 1
ATOM 1648 O O . LYS A 1 208 ? -2.420 5.861 -16.626 1.00 63.25 208 LYS A O 1
ATOM 1653 N N . MET A 1 209 ? -4.082 6.274 -18.080 1.00 59.88 209 MET A N 1
ATOM 1654 C CA . MET A 1 209 ? -4.030 4.937 -18.675 1.00 59.88 209 MET A CA 1
ATOM 1655 C C . MET A 1 209 ? -2.776 4.857 -19.547 1.00 59.88 209 MET A C 1
ATOM 1657 O O . MET A 1 209 ? -2.476 5.817 -20.266 1.00 59.88 209 MET A O 1
ATOM 1661 N N . ALA A 1 210 ? -2.032 3.755 -19.440 1.00 58.22 210 ALA A N 1
ATOM 1662 C CA . ALA A 1 210 ? -0.937 3.494 -20.366 1.00 58.22 210 ALA A CA 1
ATOM 1663 C C . ALA A 1 210 ? -1.500 3.360 -21.803 1.00 58.22 210 ALA A C 1
ATOM 1665 O O . ALA A 1 210 ? -2.651 2.941 -21.953 1.00 58.22 210 ALA A O 1
ATOM 1666 N N . PRO A 1 211 ? -0.750 3.793 -22.834 1.00 48.12 211 PRO A N 1
ATOM 1667 C CA . PRO A 1 211 ? -1.178 3.713 -24.231 1.00 48.12 211 PRO A CA 1
ATOM 1668 C C . PRO A 1 211 ? -1.305 2.278 -24.752 1.00 48.12 211 PRO A C 1
ATOM 1670 O O . PRO A 1 211 ? -0.555 1.400 -24.268 1.00 48.12 211 PRO A O 1
#

Mean predicted aligned error: 8.99 Å

Sequence (211 aa):
MLRLHRHQIRLNPSLHNSAMNVQRAKPFWGAPTSNLNFCEEDYLVTRYIAEFINTLSSLVYVAYGIYGLAHGRRNGSRLVSYCGLIGVGVCSAGYHMTLKYHTQMSDELSMHLLSTPLLHRVLTFNKSERYTKTAGVVLFVLFTVVMAAHMLMDEFLLHATTFGFAVYMIATRVMKLIPQQVPDPQTRSNIKKIARFGTSTFTGTPLKMAP

Organism: Metarhizium anisopliae (strain ARSEF 549) (NCBI:txid3151832)